Protein AF-A0A2V4A0T1-F1 (afdb_monomer)

Foldseek 3Di:
DDPPPCDPVNVVVVVVVVVVVVVVVVVVVVVVVVVVVVVVVVVVVVVVVVVVCVVPPLVVLVVCCVPCVPSSVVVVVVVDDDDQLPPQAKAKEFEAEPVPRATDAWWKKAWPVDRFIWTQHRRRMTIDTRDDAAWIWIWIDDPFWDIDIDIDGDDRPDHHYDYHYTYGDDDDDDD

Solvent-accessible surface area (backbone atoms only — not comparable to full-atom values): 10047 Å² total; per-residue (Å²): 130,85,80,69,90,73,48,74,65,54,55,52,54,51,49,52,52,48,53,57,48,51,52,54,50,50,51,52,51,51,53,52,52,49,53,53,48,53,51,50,54,50,52,52,50,52,53,53,48,53,50,51,45,47,72,63,45,46,59,58,47,57,72,37,42,86,83,40,48,67,60,40,51,52,51,60,56,70,67,51,82,77,79,75,66,83,61,66,46,47,40,35,33,41,33,27,30,69,88,75,67,42,59,46,50,62,35,40,40,34,37,75,87,45,100,50,72,39,62,32,34,81,78,8,37,36,64,42,76,65,52,77,67,46,78,46,40,39,37,38,42,38,94,66,31,48,73,46,77,45,82,46,76,42,60,72,86,60,78,50,76,43,83,42,72,39,51,73,49,83,79,81,76,84,129

Organism: NCBI:txid2184082

Secondary structure (DSSP, 8-state):
----S--HHHHHHHHHHHHHHHHHHHHHHHHHHHHHHHHHHHHHHHHHHHHHHIIIIIHHHHHTTTT-HHHHHHHHHHHS--------PPEEEEEEETTT-PBPPS-EEEESSS--EEEPPTTSEEEESSPPSEEEEEEEEETTEEEEEEEEEE-TT---EEEEEEPBPPPPPP-

Sequence (175 aa):
MANYSITAEFITAYKKRIDDIEDKNADKIRIKEQNKLNKKEFEDLIRTTDIFLKEKLDWSIESYRVSHPDMVNAYFSARKLQKVNTSHIDVRGFIVDKETGSAISYGEVSVVENDMQTKITKNGYFSFKNFPDGEFTLKVENINYETTMITIRRYSNQYLNIKVEMQPQPLPHPA

Radius of gyration: 28.42 Å; Cα contacts (8 Å, |Δi|>4): 204; chains: 1; bounding box: 85×22×81 Å

Mean predicted aligned error: 14.55 Å

pLDDT: mean 81.41, std 11.28, range [45.09, 95.0]

InterPro domains:
  IPR008969 Carboxypeptidase-like, regulatory domain superfamily [SSF49464] (90-167)

Nearest PDB structures (foldseek):
  5aq0-assembly1_A  TM=9.067E-01  e=4.102E-06  Homo sapiens
  8fia-assembly1_A-2  TM=7.175E-01  e=1.623E-05  Drosophila melanogaster
  8r50-assembly1_A  TM=7.233E-01  e=1.240E-04  Mus musculus
  8r51-assembly1_A  TM=6.955E-01  e=7.021E-04  Mus musculus
  4iyk-assembly1_A  TM=6.103E-01  e=6.230E-04  Bacteroides uniformis ATCC 8492

Structure (mmCIF, N/CA/C/O backbone):
data_AF-A0A2V4A0T1-F1
#
_entry.id   AF-A0A2V4A0T1-F1
#
loop_
_atom_site.group_PDB
_atom_site.id
_atom_site.type_symbol
_atom_site.label_atom_id
_atom_site.label_alt_id
_atom_site.label_comp_id
_atom_site.label_asym_id
_atom_site.label_entity_id
_atom_site.label_seq_id
_atom_site.pdbx_PDB_ins_code
_atom_site.Cartn_x
_atom_site.Cartn_y
_atom_site.Cartn_z
_atom_site.occupancy
_atom_site.B_iso_or_equiv
_atom_site.auth_seq_id
_atom_site.auth_comp_id
_atom_site.auth_asym_id
_atom_site.auth_atom_id
_atom_site.pdbx_PDB_model_num
ATOM 1 N N . MET A 1 1 ? -29.299 7.759 54.122 1.00 45.09 1 MET A N 1
ATOM 2 C CA . MET A 1 1 ? -27.908 7.928 53.653 1.00 45.09 1 MET A CA 1
ATOM 3 C C . MET A 1 1 ? -27.797 7.192 52.334 1.00 45.09 1 MET A C 1
ATOM 5 O O . MET A 1 1 ? -28.167 6.028 52.297 1.00 45.09 1 MET A O 1
ATOM 9 N N . ALA A 1 2 ? -27.456 7.89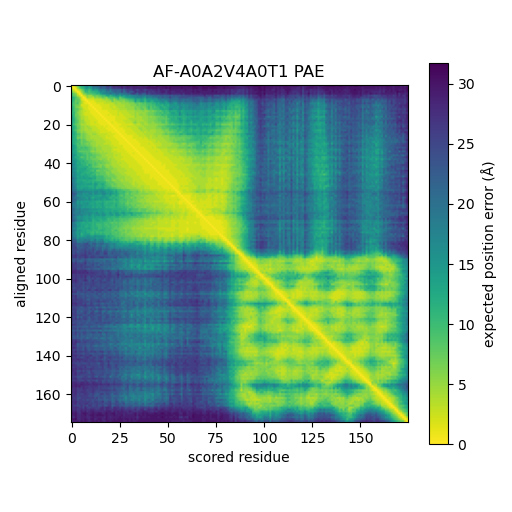1 51.251 1.00 48.22 2 ALA A N 1
ATOM 10 C CA . ALA A 1 2 ? -27.456 7.321 49.909 1.00 48.22 2 ALA A CA 1
ATOM 11 C C . ALA A 1 2 ? -26.500 6.119 49.852 1.00 48.22 2 ALA A C 1
ATOM 13 O O . ALA A 1 2 ? -25.296 6.277 50.040 1.00 48.22 2 ALA A O 1
ATOM 14 N N . ASN A 1 3 ? -27.051 4.925 49.625 1.00 54.22 3 ASN A N 1
ATOM 15 C CA . ASN A 1 3 ? -26.281 3.758 49.214 1.00 54.22 3 ASN A CA 1
ATOM 16 C C . ASN A 1 3 ? -25.751 4.073 47.814 1.00 54.22 3 ASN A C 1
ATOM 18 O O . ASN A 1 3 ? -26.447 3.872 46.822 1.00 54.22 3 ASN A O 1
ATOM 22 N N . TYR A 1 4 ? -24.561 4.663 47.732 1.00 57.78 4 TYR A N 1
ATOM 23 C CA . TYR A 1 4 ? -23.880 4.833 46.459 1.00 57.78 4 TYR A CA 1
ATOM 24 C C . TYR A 1 4 ? -23.671 3.434 45.872 1.00 57.78 4 TYR A C 1
ATOM 26 O O . TYR A 1 4 ? -23.019 2.600 46.495 1.00 57.78 4 TYR A O 1
ATOM 34 N N . SER A 1 5 ? -24.250 3.167 44.700 1.00 61.69 5 SER A N 1
ATOM 35 C CA . SER A 1 5 ? -24.260 1.874 43.994 1.00 61.69 5 SER A CA 1
ATOM 36 C C . SER A 1 5 ? -22.880 1.384 43.514 1.00 61.69 5 SER A C 1
ATOM 38 O O . SER A 1 5 ? -22.782 0.653 42.532 1.00 61.69 5 SER A O 1
ATOM 40 N N . ILE A 1 6 ? -21.799 1.802 44.170 1.00 65.88 6 ILE A N 1
ATOM 41 C CA . ILE A 1 6 ? -20.423 1.413 43.878 1.00 65.88 6 ILE A CA 1
ATOM 42 C C . ILE A 1 6 ? -20.067 0.284 44.844 1.00 65.88 6 ILE A C 1
ATOM 44 O O . ILE A 1 6 ? -19.653 0.514 45.979 1.00 65.88 6 ILE A O 1
ATOM 48 N N . THR A 1 7 ? -20.277 -0.952 44.402 1.00 81.88 7 THR A N 1
ATOM 49 C CA . THR A 1 7 ? -19.889 -2.144 45.164 1.00 81.88 7 THR A CA 1
ATOM 50 C C . THR A 1 7 ? -18.383 -2.401 45.029 1.00 81.88 7 THR A C 1
ATOM 52 O O . THR A 1 7 ? -17.740 -1.974 44.065 1.00 81.88 7 THR A O 1
ATOM 55 N N . ALA A 1 8 ? -17.797 -3.132 45.981 1.00 79.50 8 ALA A N 1
ATOM 56 C CA . ALA A 1 8 ? -16.392 -3.553 45.909 1.00 79.50 8 ALA A CA 1
ATOM 57 C C . ALA A 1 8 ? -16.088 -4.393 44.648 1.00 79.50 8 ALA A C 1
ATOM 59 O O . ALA A 1 8 ? -14.971 -4.365 44.123 1.00 79.50 8 ALA A O 1
ATOM 60 N N . GLU A 1 9 ? -17.100 -5.087 44.124 1.00 81.94 9 GLU A N 1
ATOM 61 C CA . GLU A 1 9 ? -17.030 -5.844 42.873 1.00 81.94 9 GLU A CA 1
ATOM 62 C C . GLU A 1 9 ? -16.865 -4.919 41.664 1.00 81.94 9 GLU A C 1
ATOM 64 O O . GLU A 1 9 ? -15.994 -5.167 40.831 1.00 81.94 9 GLU A O 1
ATOM 69 N N . PHE A 1 10 ? -17.614 -3.808 41.598 1.00 83.56 10 PHE A N 1
ATOM 70 C CA . PHE A 1 10 ? -17.433 -2.805 40.544 1.00 83.56 10 PHE A CA 1
ATOM 71 C C . PHE A 1 10 ? -16.018 -2.227 40.568 1.00 83.56 10 PHE A C 1
ATOM 73 O O . PHE A 1 10 ? -15.370 -2.168 39.526 1.00 83.56 10 PHE A O 1
ATOM 80 N N . ILE A 1 11 ? -15.493 -1.862 41.741 1.00 83.62 11 ILE A N 1
ATOM 81 C CA . ILE A 1 11 ? -14.129 -1.317 41.865 1.00 83.62 11 ILE A CA 1
ATOM 82 C C . ILE A 1 11 ? -13.087 -2.333 41.374 1.00 83.62 11 ILE A C 1
ATOM 84 O O . ILE A 1 11 ? -12.170 -1.969 40.641 1.00 83.62 11 ILE A O 1
ATOM 88 N N . THR A 1 12 ? -13.240 -3.607 41.739 1.00 86.44 12 THR A N 1
ATOM 89 C CA . THR A 1 12 ? -12.335 -4.684 41.304 1.00 86.44 12 THR A CA 1
ATOM 90 C C . THR A 1 12 ? -12.413 -4.916 39.794 1.00 86.44 12 THR A C 1
ATOM 92 O O . THR A 1 12 ? -11.380 -5.028 39.136 1.00 86.44 12 THR A O 1
ATOM 95 N N . ALA A 1 13 ? -13.619 -4.914 39.219 1.00 87.19 13 ALA A N 1
ATOM 96 C CA . ALA A 1 13 ? -13.820 -5.044 37.778 1.00 87.19 13 ALA A CA 1
ATOM 97 C C . ALA A 1 13 ? -13.223 -3.859 36.997 1.00 87.19 13 ALA A C 1
ATOM 99 O O . ALA A 1 13 ? -12.601 -4.057 35.953 1.00 87.19 13 ALA A O 1
ATOM 100 N N . TYR A 1 14 ? -13.366 -2.634 37.515 1.00 87.88 14 TYR A N 1
ATOM 101 C CA . TYR A 1 14 ? -12.754 -1.443 36.925 1.00 87.88 14 TYR A CA 1
ATOM 102 C C . TYR A 1 14 ? -11.225 -1.485 36.993 1.00 87.88 14 TYR A C 1
ATOM 104 O O . TYR A 1 14 ? -10.588 -1.170 35.993 1.00 87.88 14 TYR A O 1
ATOM 112 N N . LYS A 1 15 ? -10.638 -1.920 38.116 1.00 90.25 15 LYS A N 1
ATOM 113 C CA . LYS A 1 15 ? -9.181 -2.107 38.239 1.00 90.25 15 LYS A CA 1
ATOM 114 C C . LYS A 1 15 ? -8.651 -3.127 37.235 1.00 90.25 15 LYS A C 1
ATOM 116 O O . LYS A 1 15 ? -7.766 -2.792 36.464 1.00 90.25 15 LYS A O 1
ATOM 121 N N . LYS A 1 16 ? -9.288 -4.299 37.142 1.00 93.19 16 LYS A N 1
ATOM 122 C CA . LYS A 1 16 ? -8.925 -5.321 36.149 1.00 93.19 16 LYS A CA 1
ATOM 123 C C . LYS A 1 16 ? -8.939 -4.768 34.719 1.00 93.19 16 LYS A C 1
ATOM 125 O O . LYS A 1 16 ? -8.045 -5.043 33.934 1.00 93.19 16 LYS A O 1
ATOM 130 N N . ARG A 1 17 ? -9.944 -3.952 34.383 1.00 92.25 17 ARG A N 1
ATOM 131 C CA . ARG A 1 17 ? -10.036 -3.320 33.061 1.00 92.25 17 ARG A CA 1
ATOM 132 C C . ARG A 1 17 ? -8.925 -2.294 32.814 1.00 92.25 17 ARG A C 1
ATOM 134 O O . ARG A 1 17 ? -8.550 -2.114 31.660 1.00 92.25 17 ARG A O 1
ATOM 141 N N . ILE A 1 18 ? -8.452 -1.600 33.848 1.00 91.69 18 ILE A N 1
ATOM 142 C CA . ILE A 1 18 ? -7.311 -0.680 33.745 1.00 91.69 18 ILE A CA 1
ATOM 143 C C . ILE A 1 18 ? -6.042 -1.482 33.457 1.00 91.69 18 ILE A C 1
ATOM 145 O O . ILE A 1 18 ? -5.380 -1.182 32.468 1.00 91.69 18 ILE A O 1
ATOM 149 N N . ASP A 1 19 ? -5.789 -2.544 34.222 1.00 92.81 19 ASP A N 1
ATOM 150 C CA . ASP A 1 19 ? -4.629 -3.423 34.027 1.00 92.81 19 ASP A CA 1
ATOM 151 C C . ASP A 1 19 ? -4.623 -4.021 32.603 1.00 92.81 19 ASP A C 1
ATOM 153 O O . ASP A 1 19 ? -3.648 -3.884 31.866 1.00 92.81 19 ASP A O 1
ATOM 157 N N . ASP A 1 20 ? -5.769 -4.542 32.137 1.00 92.50 20 ASP A N 1
ATOM 158 C CA . ASP A 1 20 ? -5.930 -5.065 30.769 1.00 92.50 20 ASP A CA 1
ATOM 159 C C . ASP A 1 20 ? -5.629 -4.005 29.680 1.00 92.50 20 ASP A C 1
ATOM 161 O O . ASP A 1 20 ? -5.219 -4.337 28.562 1.00 92.50 20 ASP A O 1
ATOM 165 N N . ILE A 1 21 ? -5.909 -2.723 29.947 1.00 90.81 21 ILE A N 1
ATOM 166 C CA . ILE A 1 21 ? -5.629 -1.616 29.019 1.00 90.81 21 ILE A CA 1
ATOM 167 C C . ILE A 1 21 ? -4.141 -1.258 29.043 1.00 90.81 21 ILE A C 1
ATOM 169 O O . ILE A 1 21 ? -3.574 -0.969 27.984 1.00 90.81 21 ILE A O 1
ATOM 173 N N . GLU A 1 22 ? -3.514 -1.262 30.216 1.00 92.25 22 GLU A N 1
ATOM 174 C CA . GLU A 1 22 ? -2.082 -1.008 30.375 1.00 92.25 22 GLU A CA 1
ATOM 175 C C . GLU A 1 22 ? -1.250 -2.076 29.657 1.00 92.25 22 GLU A C 1
ATOM 177 O O . GLU A 1 22 ? -0.382 -1.719 28.853 1.00 92.25 22 GLU A O 1
ATOM 182 N N . ASP A 1 23 ? -1.601 -3.353 29.816 1.00 92.50 23 ASP A N 1
ATOM 183 C CA . ASP A 1 23 ? -0.953 -4.471 29.122 1.00 92.50 23 ASP A CA 1
ATOM 184 C C . ASP A 1 23 ? -1.065 -4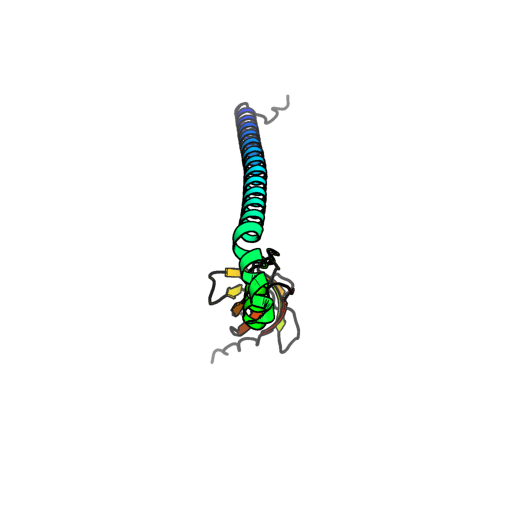.334 27.595 1.00 92.50 23 ASP A C 1
ATOM 186 O O . ASP A 1 23 ? -0.065 -4.373 26.871 1.00 92.50 23 ASP A O 1
ATOM 190 N N . LYS A 1 24 ? -2.271 -4.052 27.080 1.00 93.19 24 LYS A N 1
ATOM 191 C CA . LYS A 1 24 ? -2.487 -3.825 25.636 1.00 93.19 24 LYS A CA 1
ATOM 192 C C . LYS A 1 24 ? -1.693 -2.636 25.099 1.00 93.19 24 LYS A C 1
ATOM 194 O O . LYS A 1 24 ? -1.244 -2.654 23.948 1.00 93.19 24 LYS A O 1
ATOM 199 N N . ASN A 1 25 ? -1.537 -1.580 25.895 1.00 90.75 25 ASN A N 1
ATOM 200 C CA . ASN A 1 25 ? -0.731 -0.427 25.510 1.00 90.75 25 ASN A CA 1
ATOM 201 C C . ASN A 1 25 ? 0.762 -0.767 25.491 1.00 90.75 25 ASN A C 1
ATOM 203 O O . ASN A 1 25 ? 1.454 -0.348 24.559 1.00 90.75 25 ASN A O 1
ATOM 207 N N . ALA A 1 26 ? 1.247 -1.548 26.456 1.00 90.56 26 ALA A N 1
ATOM 208 C CA . ALA A 1 26 ? 2.625 -2.024 26.481 1.00 90.56 26 ALA A CA 1
ATOM 209 C C . ALA A 1 26 ? 2.943 -2.882 25.244 1.00 90.56 26 ALA A C 1
ATOM 211 O O . ALA A 1 26 ? 3.938 -2.628 24.559 1.00 90.56 26 ALA A O 1
ATOM 212 N N . ASP A 1 27 ? 2.061 -3.815 24.884 1.00 90.75 27 ASP A N 1
ATOM 213 C CA . ASP A 1 27 ? 2.212 -4.641 23.680 1.00 90.75 27 ASP A CA 1
ATOM 214 C C . ASP A 1 27 ? 2.229 -3.801 22.404 1.00 90.75 27 ASP A C 1
ATOM 216 O O . ASP A 1 27 ? 3.086 -3.979 21.534 1.00 90.75 27 ASP A O 1
ATOM 220 N N . LYS A 1 28 ? 1.332 -2.815 22.301 1.00 91.44 28 LYS A N 1
ATOM 221 C CA . LYS A 1 28 ? 1.312 -1.881 21.170 1.00 91.44 28 LYS A CA 1
ATOM 222 C C . LYS A 1 28 ? 2.631 -1.117 21.034 1.00 91.44 28 LYS A C 1
ATOM 224 O O . LYS A 1 28 ? 3.102 -0.922 19.911 1.00 91.44 28 LYS A O 1
ATOM 229 N N . ILE A 1 29 ? 3.209 -0.655 22.144 1.00 91.12 29 ILE A N 1
ATOM 230 C CA . ILE A 1 29 ? 4.497 0.051 22.144 1.00 91.12 29 ILE A CA 1
ATOM 231 C C . ILE A 1 29 ? 5.604 -0.888 21.659 1.00 91.12 29 ILE A C 1
ATOM 233 O O . ILE A 1 29 ? 6.313 -0.530 20.719 1.00 91.12 29 ILE A O 1
ATOM 237 N N . ARG A 1 30 ? 5.676 -2.112 22.197 1.00 92.06 30 ARG A N 1
ATOM 238 C CA . ARG A 1 30 ? 6.653 -3.134 21.783 1.00 92.06 30 ARG A CA 1
ATOM 239 C C . ARG A 1 30 ? 6.563 -3.453 20.292 1.00 92.06 30 ARG A C 1
ATOM 241 O O . ARG A 1 30 ? 7.571 -3.421 19.595 1.00 92.06 30 ARG A O 1
ATOM 248 N N . ILE A 1 31 ? 5.356 -3.686 19.771 1.00 91.31 31 ILE A N 1
ATOM 249 C CA . ILE A 1 31 ? 5.131 -3.955 18.341 1.00 91.31 31 ILE A CA 1
ATOM 250 C C . ILE A 1 31 ? 5.578 -2.762 17.491 1.00 91.31 31 ILE A C 1
ATOM 252 O O . ILE A 1 31 ? 6.213 -2.932 16.451 1.00 91.31 31 ILE A O 1
ATOM 256 N N . LYS A 1 32 ? 5.266 -1.534 17.919 1.00 92.62 32 LYS A N 1
ATOM 257 C CA . LYS A 1 32 ? 5.673 -0.321 17.202 1.00 92.62 32 LYS A CA 1
ATOM 258 C C . LYS A 1 32 ? 7.195 -0.172 17.162 1.00 92.62 32 LYS A C 1
ATOM 260 O O . LYS A 1 32 ? 7.736 0.197 16.119 1.00 92.62 32 LYS A O 1
ATOM 265 N N . GLU A 1 33 ? 7.870 -0.439 18.273 1.00 92.62 33 GLU A N 1
ATOM 266 C CA . GLU A 1 33 ? 9.330 -0.407 18.364 1.00 92.62 33 GLU A CA 1
ATOM 267 C C . GLU A 1 33 ? 9.968 -1.490 17.494 1.00 92.62 33 GLU A C 1
ATOM 269 O O . GLU A 1 33 ? 10.847 -1.171 16.692 1.00 92.62 33 GLU A O 1
ATOM 274 N N . GLN A 1 34 ? 9.458 -2.723 17.549 1.00 93.25 34 GLN A N 1
ATOM 275 C CA . GLN A 1 34 ? 9.926 -3.818 16.701 1.00 93.25 34 GLN A CA 1
ATOM 276 C C . GLN A 1 34 ? 9.735 -3.502 15.216 1.00 93.25 34 GLN A C 1
ATOM 278 O O . GLN A 1 34 ? 10.655 -3.667 14.425 1.00 93.25 34 GLN A O 1
ATOM 283 N N . ASN A 1 35 ? 8.577 -2.971 14.821 1.00 91.12 35 ASN A N 1
ATOM 284 C CA . ASN A 1 35 ? 8.324 -2.584 13.432 1.00 91.12 35 ASN A CA 1
ATOM 285 C C . ASN A 1 35 ? 9.266 -1.469 12.962 1.00 91.12 35 ASN A C 1
ATOM 287 O O . ASN A 1 35 ? 9.700 -1.469 11.810 1.00 91.12 35 ASN A O 1
ATOM 291 N N . LYS A 1 36 ? 9.603 -0.521 13.845 1.00 92.56 36 LYS A N 1
ATOM 292 C CA . LYS A 1 36 ? 10.592 0.523 13.553 1.00 92.56 36 LYS A CA 1
ATOM 293 C C . LYS A 1 36 ? 11.986 -0.078 13.358 1.00 92.56 36 LYS A C 1
ATOM 295 O O . LYS A 1 36 ? 12.685 0.341 12.438 1.00 92.56 36 LYS A O 1
ATOM 300 N N . LEU A 1 37 ? 12.373 -1.035 14.201 1.00 94.25 37 LEU A N 1
ATOM 301 C CA . LEU A 1 37 ? 13.652 -1.733 14.096 1.00 94.25 37 LEU A CA 1
ATOM 302 C C . LEU A 1 37 ? 13.727 -2.558 12.807 1.00 94.25 37 LEU A C 1
ATOM 304 O O . LEU A 1 37 ? 14.619 -2.321 12.001 1.00 94.25 37 LEU A O 1
ATOM 308 N N . ASN A 1 38 ? 12.731 -3.410 12.556 1.00 92.81 38 ASN A N 1
ATOM 309 C CA . ASN A 1 38 ? 12.628 -4.229 11.346 1.00 92.81 38 ASN A CA 1
ATOM 310 C C . ASN A 1 38 ? 12.703 -3.375 10.076 1.00 92.81 38 ASN A C 1
ATOM 312 O O . ASN A 1 38 ? 13.372 -3.736 9.112 1.00 92.81 38 ASN A O 1
ATOM 316 N N . LYS A 1 39 ? 12.033 -2.213 10.070 1.00 90.44 39 LYS A N 1
ATOM 317 C CA . LYS A 1 39 ? 12.101 -1.274 8.947 1.00 90.44 39 LYS A CA 1
ATOM 318 C C . LYS A 1 39 ? 13.530 -0.780 8.714 1.00 90.44 39 LYS A C 1
ATOM 320 O O . LYS A 1 39 ? 13.973 -0.747 7.572 1.00 90.44 39 LYS A O 1
ATOM 325 N N . LYS A 1 40 ? 14.240 -0.406 9.780 1.00 93.81 40 LYS A N 1
ATOM 326 C CA . LYS A 1 40 ? 15.627 0.058 9.688 1.00 93.81 40 LYS A CA 1
ATOM 327 C C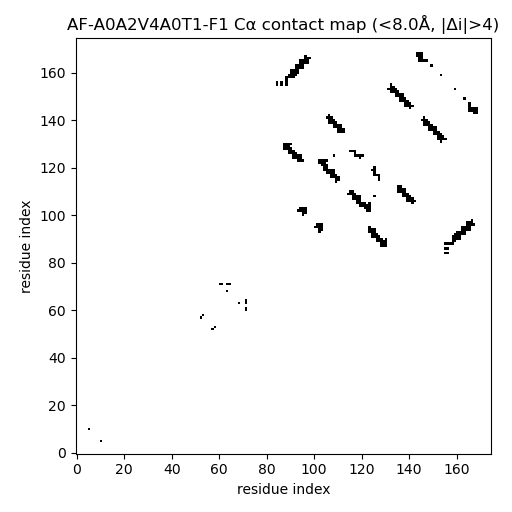 . LYS A 1 40 ? 16.554 -1.051 9.186 1.00 93.81 40 LYS A C 1
ATOM 329 O O . LYS A 1 40 ? 17.331 -0.812 8.272 1.00 93.81 40 LYS A O 1
ATOM 334 N N . GLU A 1 41 ? 16.442 -2.254 9.742 1.00 93.94 41 GLU A N 1
ATOM 335 C CA . GLU A 1 41 ? 17.238 -3.414 9.318 1.00 93.94 41 GLU A CA 1
ATOM 336 C C . GLU A 1 41 ? 17.018 -3.739 7.836 1.00 93.94 41 GLU A C 1
ATOM 338 O O . GLU A 1 41 ? 17.971 -3.981 7.097 1.00 93.94 41 GLU A O 1
ATOM 343 N N . PHE A 1 42 ? 15.768 -3.671 7.377 1.00 91.81 42 PHE A N 1
ATOM 344 C CA . PHE A 1 42 ? 15.432 -3.845 5.969 1.00 91.81 42 PHE A CA 1
ATOM 345 C C . PHE A 1 42 ? 16.045 -2.752 5.079 1.00 91.81 42 PHE A C 1
ATOM 347 O O . PHE A 1 42 ? 16.622 -3.059 4.037 1.00 91.81 42 PHE A O 1
ATOM 354 N N . GLU A 1 43 ? 15.960 -1.481 5.483 1.00 90.56 43 GLU A N 1
ATOM 355 C CA . GLU A 1 43 ? 16.575 -0.359 4.756 1.00 90.56 43 GLU A CA 1
ATOM 356 C C . GLU A 1 43 ? 18.107 -0.501 4.674 1.00 90.56 43 GLU A C 1
ATOM 358 O O . GLU A 1 43 ? 18.695 -0.292 3.607 1.00 90.56 43 GLU A O 1
ATOM 363 N N . ASP A 1 44 ? 18.752 -0.922 5.763 1.00 94.62 44 ASP A N 1
ATOM 364 C CA . ASP A 1 44 ? 20.193 -1.177 5.808 1.00 94.62 44 ASP A CA 1
ATOM 365 C C . ASP A 1 44 ? 20.592 -2.353 4.898 1.00 94.62 44 ASP A C 1
ATOM 367 O O . ASP A 1 44 ? 21.600 -2.272 4.184 1.00 94.62 44 ASP A O 1
ATOM 371 N N . LEU A 1 45 ? 19.787 -3.420 4.852 1.00 92.81 45 LEU A N 1
ATOM 372 C CA . LEU A 1 45 ? 19.998 -4.560 3.956 1.00 92.81 45 LEU A CA 1
ATOM 373 C C . LEU A 1 45 ? 19.864 -4.162 2.479 1.00 92.81 45 LEU A C 1
ATOM 375 O O . LEU A 1 45 ? 20.712 -4.534 1.663 1.00 92.81 45 LEU A O 1
ATOM 379 N N . ILE A 1 46 ? 18.844 -3.368 2.136 1.00 90.44 46 ILE A N 1
ATOM 380 C CA . ILE A 1 46 ? 18.651 -2.814 0.785 1.00 90.44 46 ILE A CA 1
ATOM 381 C C . ILE A 1 46 ? 19.879 -1.994 0.380 1.00 90.44 46 ILE A C 1
ATOM 383 O O . ILE A 1 46 ? 20.425 -2.195 -0.705 1.00 90.44 46 ILE A O 1
ATOM 387 N N . ARG A 1 47 ? 20.351 -1.101 1.259 1.00 91.88 47 ARG A N 1
ATOM 388 C CA . ARG A 1 47 ? 21.528 -0.260 0.997 1.00 91.88 47 ARG A CA 1
ATOM 389 C C . ARG A 1 47 ? 22.783 -1.098 0.775 1.00 91.88 47 ARG A C 1
ATOM 391 O O . ARG A 1 47 ? 23.533 -0.846 -0.163 1.00 91.88 47 ARG A O 1
ATOM 398 N N . THR A 1 48 ? 23.002 -2.090 1.631 1.00 93.88 48 THR A N 1
ATOM 399 C CA . THR A 1 48 ? 24.158 -2.991 1.541 1.00 93.88 48 THR A CA 1
ATOM 400 C C . THR A 1 48 ? 24.132 -3.780 0.233 1.00 93.88 48 THR A C 1
ATOM 402 O O . THR A 1 48 ? 25.144 -3.872 -0.460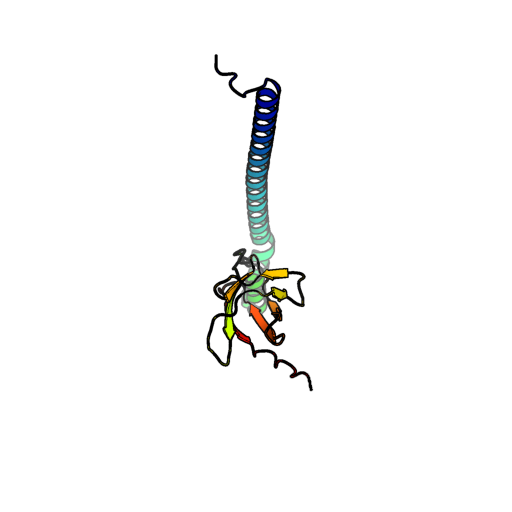 1.00 93.88 48 THR A O 1
ATOM 405 N N . THR A 1 49 ? 22.956 -4.277 -0.150 1.00 91.12 49 THR A N 1
ATOM 406 C CA . THR A 1 49 ? 22.750 -4.987 -1.417 1.00 91.12 49 THR A CA 1
ATOM 407 C C . THR A 1 49 ? 23.003 -4.074 -2.617 1.00 91.12 49 THR A C 1
ATOM 409 O O . THR A 1 49 ? 23.691 -4.476 -3.550 1.00 91.12 49 THR A O 1
ATOM 412 N N . ASP A 1 50 ? 22.516 -2.830 -2.596 1.00 91.56 50 ASP A N 1
ATOM 413 C CA . ASP A 1 50 ? 22.746 -1.873 -3.684 1.00 91.56 50 ASP A CA 1
ATOM 414 C C . ASP A 1 50 ? 24.239 -1.561 -3.878 1.00 91.56 50 ASP A C 1
ATOM 416 O O . ASP A 1 50 ? 24.723 -1.552 -5.013 1.00 91.56 50 ASP A O 1
ATOM 420 N N . ILE A 1 51 ? 24.983 -1.377 -2.782 1.00 92.31 51 ILE A N 1
ATOM 421 C CA . ILE A 1 51 ? 26.441 -1.187 -2.818 1.00 92.31 51 ILE A CA 1
ATOM 422 C C . ILE A 1 51 ? 27.121 -2.415 -3.433 1.00 92.31 51 ILE A C 1
ATOM 424 O O . ILE A 1 51 ? 27.880 -2.276 -4.390 1.00 92.31 51 ILE A O 1
ATOM 428 N N . PHE A 1 52 ? 26.803 -3.619 -2.954 1.00 92.62 52 PHE A N 1
ATOM 429 C CA . PHE A 1 52 ? 27.384 -4.854 -3.484 1.00 92.62 52 PHE A CA 1
ATOM 430 C C . PHE A 1 52 ? 27.123 -5.020 -4.987 1.00 92.62 52 PHE A C 1
ATOM 432 O O . PHE A 1 52 ? 28.032 -5.317 -5.765 1.00 92.62 52 PHE A O 1
ATOM 439 N N . LEU A 1 53 ? 25.882 -4.785 -5.416 1.00 90.75 53 LEU A N 1
ATOM 440 C CA . LEU A 1 53 ? 25.508 -4.881 -6.820 1.00 90.75 53 LEU A CA 1
ATOM 441 C C . LEU A 1 53 ? 26.202 -3.800 -7.669 1.00 90.75 53 LEU A C 1
ATOM 443 O O . LEU A 1 53 ? 26.484 -4.055 -8.839 1.00 90.75 53 LEU A O 1
ATOM 447 N N . LYS A 1 54 ? 26.477 -2.606 -7.121 1.00 90.19 54 LYS A N 1
ATOM 448 C CA . LYS A 1 54 ? 27.262 -1.559 -7.807 1.00 90.19 54 LYS A CA 1
ATOM 449 C C . LYS A 1 54 ? 28.706 -1.996 -8.029 1.00 90.19 54 LYS A C 1
ATOM 451 O O . LYS A 1 54 ? 29.234 -1.865 -9.129 1.00 90.19 54 LYS A O 1
ATOM 456 N N . GLU A 1 55 ? 29.330 -2.540 -6.990 1.00 90.94 55 GLU A N 1
ATOM 457 C CA . GLU A 1 55 ? 30.738 -2.940 -7.029 1.00 90.94 55 GLU A CA 1
ATOM 458 C C . GLU A 1 55 ? 30.990 -4.159 -7.917 1.00 90.94 55 GLU A C 1
ATOM 460 O O . GLU A 1 55 ? 32.042 -4.253 -8.547 1.00 90.94 55 GLU A O 1
ATOM 465 N N . LYS A 1 56 ? 30.056 -5.116 -7.954 1.00 87.88 56 LYS A N 1
ATOM 466 C CA . LYS A 1 56 ? 30.265 -6.393 -8.651 1.00 87.88 56 LYS A CA 1
ATOM 467 C C . LYS A 1 56 ? 29.667 -6.441 -10.048 1.00 87.88 56 LYS A C 1
ATOM 469 O O . LYS A 1 56 ? 30.331 -6.915 -10.965 1.00 87.88 56 LYS A O 1
ATOM 474 N N . LEU A 1 57 ? 28.418 -6.006 -10.205 1.00 88.50 57 LEU A N 1
ATOM 475 C CA . LEU A 1 57 ? 27.658 -6.238 -11.433 1.00 88.50 57 LEU A CA 1
ATOM 476 C C . LEU A 1 57 ? 27.550 -4.987 -12.295 1.00 88.50 57 LEU A C 1
ATOM 478 O O . LEU A 1 57 ? 27.850 -5.085 -13.480 1.00 88.50 57 LEU A O 1
ATOM 482 N N . ASP A 1 58 ? 27.211 -3.823 -11.730 1.00 91.38 58 ASP A N 1
ATOM 483 C CA . ASP A 1 58 ? 27.048 -2.601 -12.539 1.00 91.38 58 ASP A CA 1
ATOM 484 C C . ASP A 1 58 ? 28.303 -2.279 -13.326 1.00 91.38 58 ASP A C 1
ATOM 486 O O . ASP A 1 58 ? 28.224 -2.049 -14.525 1.00 91.38 58 ASP A O 1
ATOM 490 N N . TRP A 1 59 ? 29.465 -2.316 -12.673 1.00 88.56 59 TRP A N 1
ATOM 491 C CA . TRP A 1 59 ? 30.724 -2.004 -13.340 1.00 88.56 59 TRP A CA 1
ATOM 492 C C . TRP A 1 59 ? 31.027 -2.963 -14.502 1.00 88.56 59 TRP A C 1
ATOM 494 O O . TRP A 1 59 ? 31.486 -2.537 -15.562 1.00 88.56 59 TRP A O 1
ATOM 504 N N . SER A 1 60 ? 30.715 -4.254 -14.337 1.00 90.38 60 SER A N 1
ATOM 505 C CA . SER A 1 60 ? 30.892 -5.243 -15.402 1.00 90.38 60 SER A CA 1
ATOM 506 C C . SER A 1 60 ? 29.901 -5.018 -16.542 1.00 90.38 60 SER A C 1
ATOM 508 O O . SER A 1 60 ? 30.311 -4.987 -17.699 1.00 90.38 60 SER A O 1
ATOM 510 N N . ILE A 1 61 ? 28.621 -4.800 -16.233 1.00 91.88 61 ILE A N 1
ATOM 511 C CA . ILE A 1 61 ? 27.579 -4.556 -17.236 1.00 91.88 61 ILE A CA 1
ATOM 512 C C . ILE A 1 61 ? 27.850 -3.259 -18.008 1.00 91.88 61 ILE A C 1
ATOM 514 O O . ILE A 1 61 ? 27.708 -3.230 -19.229 1.00 91.88 61 ILE A O 1
ATOM 518 N N . GLU A 1 62 ? 28.328 -2.218 -17.328 1.00 90.69 62 GLU A N 1
ATOM 519 C CA . GLU A 1 62 ? 28.678 -0.926 -17.919 1.00 90.69 62 GLU A CA 1
ATOM 520 C C . GLU A 1 62 ? 29.739 -1.054 -19.015 1.00 90.69 62 GLU A C 1
ATOM 522 O O . GLU A 1 62 ? 29.658 -0.382 -20.045 1.00 90.69 62 GLU A O 1
ATOM 527 N N . SER A 1 63 ? 30.700 -1.966 -18.838 1.00 90.56 63 SER A N 1
ATOM 528 C CA . SER A 1 63 ? 31.752 -2.209 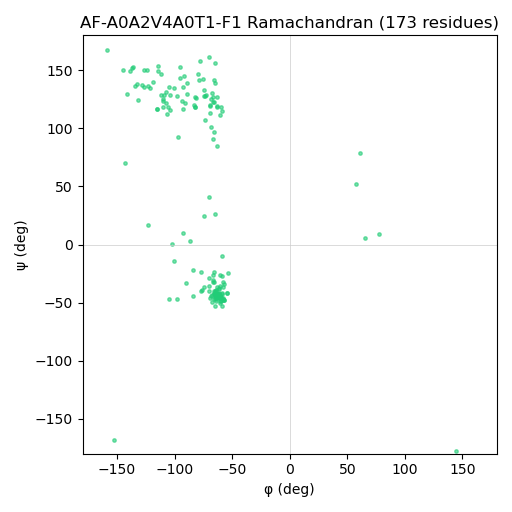-19.829 1.00 90.56 63 SER A CA 1
ATOM 529 C C . SER A 1 63 ? 31.205 -2.667 -21.190 1.00 90.56 63 SER A C 1
ATOM 531 O O . SER A 1 63 ? 31.808 -2.385 -22.226 1.00 90.56 63 SER A O 1
ATOM 533 N N . TYR A 1 64 ? 30.024 -3.295 -21.215 1.00 93.06 64 TYR A N 1
ATOM 534 C CA . TYR A 1 64 ? 29.372 -3.767 -22.437 1.00 93.06 64 TYR A CA 1
ATOM 535 C C . TYR A 1 64 ? 28.505 -2.705 -23.118 1.00 93.06 64 TYR A C 1
ATOM 537 O O . TYR A 1 64 ? 27.903 -2.995 -24.147 1.00 93.06 64 TYR A O 1
ATOM 545 N N . ARG A 1 65 ? 28.444 -1.464 -22.617 1.00 93.06 65 ARG A N 1
ATOM 546 C CA . ARG A 1 65 ? 27.570 -0.418 -23.184 1.00 93.06 65 ARG A CA 1
ATOM 547 C C . ARG A 1 65 ? 27.836 -0.137 -24.663 1.00 93.06 65 ARG A C 1
ATOM 549 O O . ARG A 1 65 ? 26.901 0.154 -25.402 1.00 93.06 65 ARG A O 1
ATOM 556 N N . VAL A 1 66 ? 29.093 -0.249 -25.091 1.00 91.81 66 VAL A N 1
ATOM 557 C CA . VAL A 1 66 ? 29.492 -0.047 -26.493 1.00 91.81 66 VAL A CA 1
ATOM 558 C C . VAL A 1 66 ? 29.078 -1.227 -27.376 1.00 91.81 66 VAL A C 1
ATOM 560 O O . VAL A 1 66 ? 28.703 -1.019 -28.524 1.00 91.81 66 VAL A O 1
ATOM 563 N N . SER A 1 67 ? 29.137 -2.458 -26.859 1.00 95.00 67 SER A N 1
ATOM 564 C CA . SER A 1 67 ? 28.859 -3.667 -27.643 1.00 95.00 67 SER A CA 1
ATOM 565 C C . SER A 1 67 ? 27.386 -4.085 -27.616 1.00 95.00 67 SER A C 1
ATOM 567 O O . SER A 1 67 ? 26.889 -4.595 -28.613 1.00 95.00 67 SER A O 1
ATOM 569 N N . HIS A 1 68 ? 26.682 -3.860 -26.504 1.00 92.81 68 HIS A N 1
ATOM 570 C CA . HIS A 1 68 ? 25.309 -4.317 -26.276 1.00 92.81 68 HIS A CA 1
ATOM 571 C C . HIS A 1 68 ? 24.485 -3.274 -25.493 1.00 92.81 68 HIS A C 1
ATOM 573 O O . HIS A 1 68 ? 24.122 -3.503 -24.334 1.00 92.81 68 HIS A O 1
ATOM 579 N N . PRO A 1 69 ? 24.151 -2.123 -26.104 1.00 93.38 69 PRO A N 1
ATOM 580 C CA . PRO A 1 69 ? 23.442 -1.038 -25.421 1.00 93.38 69 PRO A CA 1
ATOM 581 C C . PRO A 1 69 ? 22.053 -1.449 -24.906 1.00 93.38 69 PRO A C 1
ATOM 583 O O . PRO A 1 69 ? 21.669 -1.064 -23.801 1.00 93.38 69 PRO A O 1
ATOM 586 N N . ASP A 1 70 ? 21.320 -2.272 -25.659 1.00 94.25 70 ASP A N 1
ATOM 587 C CA . ASP A 1 70 ? 19.973 -2.720 -25.280 1.00 94.25 70 ASP A CA 1
ATOM 588 C C . ASP A 1 70 ? 19.991 -3.608 -24.034 1.00 94.25 70 ASP A C 1
ATOM 590 O O . ASP A 1 70 ? 19.158 -3.450 -23.141 1.00 94.25 70 ASP A O 1
ATOM 594 N N . MET A 1 71 ? 20.985 -4.495 -23.932 1.00 93.94 71 MET A N 1
ATOM 595 C CA . MET A 1 71 ? 21.173 -5.371 -22.774 1.00 93.94 71 MET A CA 1
ATOM 596 C C . MET A 1 71 ? 21.482 -4.559 -21.513 1.00 93.94 71 MET A C 1
ATOM 598 O O . MET A 1 71 ? 20.875 -4.787 -20.465 1.00 93.94 71 MET A O 1
ATOM 602 N N . VAL A 1 72 ? 22.366 -3.564 -21.627 1.00 92.75 72 VAL A N 1
ATOM 603 C CA . VAL A 1 72 ? 22.708 -2.659 -20.522 1.00 92.75 72 VAL A CA 1
ATOM 604 C C . VAL A 1 72 ? 21.479 -1.870 -20.060 1.00 92.75 72 VAL A C 1
ATOM 606 O O . VAL A 1 72 ? 21.194 -1.800 -18.863 1.00 92.75 72 VAL A O 1
ATOM 609 N N . ASN A 1 73 ? 20.698 -1.323 -20.992 1.00 92.38 73 ASN A N 1
ATOM 610 C CA . ASN A 1 73 ? 19.477 -0.583 -20.668 1.00 92.38 73 ASN A CA 1
ATOM 611 C C . ASN A 1 73 ? 18.415 -1.475 -20.009 1.00 92.38 73 ASN A C 1
ATOM 613 O O . ASN A 1 73 ? 17.823 -1.076 -19.003 1.00 92.38 73 ASN A O 1
ATOM 617 N N . ALA A 1 74 ? 18.204 -2.689 -20.527 1.00 91.81 74 ALA A N 1
ATOM 618 C CA . ALA A 1 74 ? 17.288 -3.662 -19.943 1.00 91.81 74 ALA A CA 1
ATOM 619 C C . ALA A 1 74 ? 17.704 -4.026 -18.508 1.00 91.81 74 ALA A C 1
ATOM 621 O O . ALA A 1 74 ? 16.873 -3.975 -17.599 1.00 91.81 74 ALA A O 1
ATOM 622 N N . TYR A 1 75 ? 18.993 -4.281 -18.274 1.00 92.31 75 TYR A N 1
ATOM 623 C CA . TYR A 1 75 ? 19.532 -4.553 -16.942 1.00 92.31 75 TYR A CA 1
ATOM 624 C C . TYR A 1 75 ? 19.274 -3.398 -15.961 1.00 92.31 75 TYR A C 1
ATOM 626 O O . TYR A 1 75 ? 18.671 -3.608 -14.908 1.00 92.31 75 TYR A O 1
ATOM 634 N N . PHE A 1 76 ? 19.648 -2.162 -16.312 1.00 90.44 76 PHE A N 1
ATOM 635 C CA . PHE A 1 76 ? 19.429 -1.007 -15.434 1.00 90.44 76 PHE A CA 1
ATOM 636 C C . PHE A 1 76 ? 17.946 -0.676 -15.242 1.00 90.44 76 PHE A C 1
ATOM 638 O O . PHE A 1 76 ? 17.572 -0.115 -14.210 1.00 90.44 76 PHE A O 1
ATOM 645 N N . SER A 1 77 ? 17.088 -1.020 -16.205 1.00 87.19 77 SER A N 1
ATOM 646 C CA . SER A 1 77 ? 15.639 -0.897 -16.042 1.00 87.19 77 SER A CA 1
ATOM 647 C C . SER A 1 77 ? 15.100 -1.893 -15.011 1.00 87.19 77 SER A C 1
ATOM 649 O O . SER A 1 77 ? 14.367 -1.480 -14.115 1.00 87.19 77 SER A O 1
ATOM 651 N N . ALA A 1 78 ? 15.539 -3.155 -15.064 1.00 87.69 78 ALA A N 1
ATOM 652 C CA . ALA A 1 78 ? 15.157 -4.201 -14.116 1.00 87.69 78 ALA A CA 1
ATOM 653 C C . ALA A 1 78 ? 15.766 -3.989 -12.719 1.00 87.69 78 ALA A C 1
ATOM 655 O O . ALA A 1 78 ? 15.165 -4.365 -11.717 1.00 87.69 78 ALA A O 1
ATOM 656 N N . ARG A 1 79 ? 16.939 -3.344 -12.636 1.00 87.06 79 ARG A N 1
ATOM 657 C CA . ARG A 1 79 ? 17.612 -2.998 -11.375 1.00 87.06 79 ARG A CA 1
ATOM 658 C C . ARG A 1 79 ? 16.837 -1.975 -10.533 1.00 87.06 79 ARG A C 1
ATOM 660 O O . ARG A 1 79 ? 17.034 -1.902 -9.320 1.00 87.06 79 ARG A O 1
ATOM 667 N N . LYS A 1 80 ? 15.972 -1.158 -11.140 1.00 83.62 80 LYS A N 1
ATOM 668 C CA . LYS A 1 80 ? 15.182 -0.164 -10.402 1.00 83.62 80 LYS A CA 1
ATOM 669 C C . LYS A 1 80 ? 14.152 -0.872 -9.528 1.00 83.62 80 LYS A C 1
ATOM 671 O O . LYS A 1 80 ? 13.262 -1.546 -10.035 1.00 83.62 80 LYS A O 1
ATOM 676 N N . LEU A 1 81 ? 14.231 -0.650 -8.215 1.00 76.75 81 LEU A N 1
ATOM 677 C CA . LEU A 1 81 ? 13.195 -1.097 -7.287 1.00 76.75 81 LEU A CA 1
ATOM 678 C C . LEU A 1 81 ? 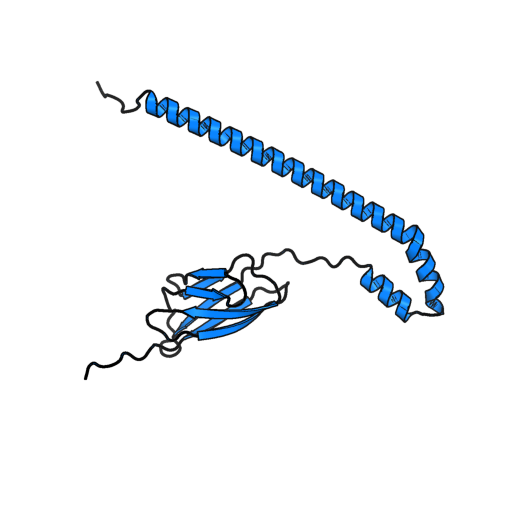11.869 -0.436 -7.668 1.00 76.75 81 LEU A C 1
ATOM 680 O O . LEU A 1 81 ? 11.700 0.780 -7.532 1.00 76.75 81 LEU A O 1
ATOM 684 N N . GLN A 1 82 ? 10.921 -1.234 -8.153 1.00 73.44 82 GLN A N 1
ATOM 685 C CA . GLN A 1 82 ? 9.576 -0.749 -8.395 1.00 73.44 82 GLN A CA 1
ATOM 686 C C . GLN A 1 82 ? 8.929 -0.474 -7.040 1.00 73.44 82 GLN A C 1
ATOM 688 O O . GLN A 1 82 ? 8.681 -1.379 -6.244 1.00 73.44 82 GLN A O 1
ATOM 693 N N . LYS A 1 83 ? 8.661 0.802 -6.762 1.00 63.44 83 LYS A N 1
ATOM 694 C CA . LYS A 1 83 ? 7.875 1.183 -5.595 1.00 63.44 83 LYS A CA 1
ATOM 695 C C . LYS A 1 83 ? 6.447 0.705 -5.832 1.00 63.44 83 LYS A C 1
ATOM 697 O O . LYS A 1 83 ? 5.698 1.336 -6.573 1.00 63.44 83 LYS A O 1
ATOM 702 N N . VAL A 1 84 ? 6.078 -0.418 -5.224 1.00 61.91 84 VAL A N 1
ATOM 703 C CA . VAL A 1 84 ? 4.682 -0.849 -5.193 1.00 61.91 84 VAL A CA 1
ATOM 704 C C . VAL A 1 84 ? 3.926 0.225 -4.415 1.00 61.91 84 VAL A C 1
ATOM 706 O O . VAL A 1 84 ? 4.264 0.514 -3.265 1.00 61.91 84 VAL A O 1
ATOM 709 N N . ASN A 1 85 ? 2.961 0.890 -5.050 1.00 55.78 85 ASN A N 1
ATOM 710 C CA . ASN A 1 85 ? 2.127 1.866 -4.362 1.00 55.78 85 ASN A CA 1
ATOM 711 C C . ASN A 1 85 ? 1.286 1.123 -3.318 1.00 55.78 85 ASN A C 1
ATOM 713 O O . ASN A 1 85 ? 0.223 0.599 -3.626 1.00 55.78 85 ASN A O 1
ATOM 717 N N . THR A 1 86 ? 1.742 1.106 -2.065 1.00 54.09 86 THR A N 1
ATOM 718 C CA . THR A 1 86 ? 1.013 0.561 -0.903 1.00 54.09 86 THR A CA 1
ATOM 719 C C . THR A 1 86 ? -0.121 1.488 -0.454 1.00 54.09 86 THR A C 1
ATOM 721 O O . THR A 1 86 ? -0.505 1.515 0.713 1.00 54.09 86 THR A O 1
ATOM 724 N N . SER A 1 87 ? -0.639 2.320 -1.360 1.00 54.19 87 SER A N 1
ATOM 725 C CA . SER A 1 87 ? -1.861 3.051 -1.084 1.00 54.19 87 SER A CA 1
ATOM 726 C C . SER A 1 87 ? -2.996 2.039 -1.173 1.00 54.19 87 SER A C 1
ATOM 728 O O . SER A 1 87 ? -3.340 1.559 -2.254 1.00 54.19 87 SER A O 1
ATOM 730 N N . HIS A 1 88 ? -3.543 1.689 -0.011 1.00 58.69 88 HIS A N 1
ATOM 731 C CA . HIS A 1 88 ? -4.848 1.058 0.098 1.00 58.69 88 HIS A CA 1
ATOM 732 C C . HIS A 1 88 ? -5.873 2.068 -0.434 1.00 58.69 88 HIS A C 1
ATOM 734 O O . HIS A 1 88 ? -6.382 2.900 0.313 1.00 58.69 88 HIS A O 1
ATOM 740 N N . ILE A 1 89 ? -6.074 2.086 -1.752 1.00 63.22 89 ILE A N 1
ATOM 741 C CA . ILE A 1 89 ? -7.045 2.975 -2.381 1.00 63.22 89 ILE A CA 1
ATOM 742 C C . ILE A 1 89 ? -8.406 2.301 -2.261 1.00 63.22 89 ILE A C 1
ATOM 744 O O . ILE A 1 89 ? -8.614 1.207 -2.785 1.00 63.22 89 ILE A O 1
ATOM 748 N N . ASP A 1 90 ? -9.319 2.965 -1.562 1.00 72.25 90 ASP A N 1
ATOM 749 C CA . ASP A 1 90 ? -10.697 2.511 -1.430 1.00 72.25 90 ASP A CA 1
ATOM 750 C C . ASP A 1 90 ? -11.411 2.592 -2.790 1.00 72.25 90 ASP A C 1
ATOM 752 O O . ASP A 1 90 ? -11.389 3.638 -3.454 1.00 72.25 90 ASP A O 1
ATOM 756 N N . VAL A 1 91 ? -12.082 1.509 -3.193 1.00 77.06 91 VAL A N 1
ATOM 757 C CA . VAL A 1 91 ? -13.024 1.538 -4.323 1.00 77.06 91 VAL A CA 1
ATOM 758 C C . VAL A 1 91 ? -14.351 2.036 -3.792 1.00 77.06 91 VAL A C 1
ATOM 760 O O . VAL A 1 91 ? -14.934 1.425 -2.897 1.00 77.06 91 VAL A O 1
ATOM 763 N N . ARG A 1 92 ? -14.823 3.153 -4.340 1.00 83.69 92 ARG A N 1
ATOM 764 C CA . ARG A 1 92 ? -16.092 3.764 -3.954 1.00 83.69 92 ARG A CA 1
ATOM 765 C C . ARG A 1 92 ? -17.047 3.702 -5.127 1.00 83.69 92 ARG A C 1
ATOM 767 O O . ARG A 1 92 ? -16.642 3.762 -6.285 1.00 83.69 92 ARG A O 1
ATOM 774 N N . GLY A 1 93 ? -18.325 3.606 -4.831 1.00 81.88 93 GLY A N 1
ATOM 775 C CA . GLY A 1 93 ? -19.328 3.729 -5.865 1.00 81.88 93 GLY A CA 1
ATOM 776 C C . GLY A 1 93 ? -20.674 4.108 -5.303 1.00 81.88 93 GLY A C 1
ATOM 777 O O . GLY A 1 93 ? -20.898 4.094 -4.088 1.00 81.88 93 GLY A O 1
ATOM 778 N N . PHE A 1 94 ? -21.548 4.487 -6.218 1.00 84.69 94 PHE A N 1
ATOM 779 C CA . PHE A 1 94 ? -22.921 4.845 -5.935 1.00 84.69 94 PHE A CA 1
ATOM 780 C C . PHE A 1 94 ? -23.844 4.057 -6.858 1.00 84.69 94 PHE A C 1
ATOM 782 O O . PHE A 1 94 ? -23.556 3.876 -8.044 1.00 84.69 94 PHE A O 1
ATOM 789 N N . ILE A 1 95 ? -24.934 3.561 -6.287 1.00 83.44 95 ILE A N 1
ATOM 790 C CA . ILE A 1 95 ? -25.902 2.708 -6.967 1.00 83.44 95 ILE A CA 1
ATOM 791 C C . ILE A 1 95 ? -27.183 3.513 -7.155 1.00 83.44 95 ILE A C 1
ATOM 793 O O . ILE A 1 95 ? -27.726 4.061 -6.191 1.00 83.44 95 ILE A O 1
ATOM 797 N N . VAL A 1 96 ? -27.651 3.596 -8.397 1.00 83.44 96 VAL A N 1
ATOM 798 C CA . VAL A 1 96 ? -28.862 4.325 -8.775 1.00 83.44 96 VAL A CA 1
ATOM 799 C C . VAL A 1 96 ? -29.824 3.435 -9.547 1.00 83.44 96 VAL A C 1
ATOM 801 O O . VAL A 1 96 ? -29.431 2.509 -10.253 1.00 83.44 96 VAL A O 1
ATOM 804 N N . ASP A 1 97 ? -31.099 3.741 -9.406 1.00 81.25 97 ASP A N 1
ATOM 805 C CA . ASP A 1 97 ? -32.175 3.183 -10.207 1.00 81.25 97 ASP A CA 1
ATOM 806 C C . ASP A 1 97 ? -32.143 3.815 -11.609 1.00 81.25 97 ASP A C 1
ATOM 808 O O . ASP A 1 97 ? -32.001 5.033 -11.750 1.00 81.25 97 ASP A O 1
ATOM 812 N N . LYS A 1 98 ? -32.243 2.990 -12.653 1.00 77.69 98 LYS A N 1
ATOM 813 C CA . LYS A 1 98 ? -32.211 3.449 -14.049 1.00 77.69 98 LYS A CA 1
ATOM 814 C C . LYS A 1 98 ? -33.527 4.084 -14.528 1.00 77.69 98 LYS A C 1
ATOM 816 O O . LYS A 1 98 ? -33.486 4.892 -15.451 1.00 77.69 98 LYS A O 1
ATOM 821 N N . GLU A 1 99 ? -34.667 3.766 -13.921 1.00 73.19 99 GLU A N 1
ATOM 822 C CA . GLU A 1 99 ? -35.967 4.382 -14.224 1.00 73.19 99 GLU A CA 1
ATOM 823 C C . GLU A 1 99 ? -36.174 5.696 -13.464 1.00 73.19 99 GLU A C 1
ATOM 825 O O . GLU A 1 99 ? -36.609 6.690 -14.045 1.00 73.19 99 GLU A O 1
ATOM 830 N N . THR A 1 100 ? -35.847 5.725 -12.171 1.00 71.50 100 THR A N 1
ATOM 831 C CA . THR A 1 100 ? -36.134 6.887 -11.309 1.00 71.50 100 THR A CA 1
ATOM 832 C C . THR A 1 100 ? -34.928 7.793 -11.071 1.00 71.50 100 THR A C 1
ATOM 834 O O . THR A 1 100 ? -35.085 8.901 -10.557 1.00 71.50 100 THR A O 1
ATOM 837 N N . GLY A 1 101 ? -33.711 7.337 -11.387 1.00 72.12 101 GLY A N 1
ATOM 838 C CA . GLY A 1 101 ? -32.467 8.039 -11.052 1.00 72.12 101 GLY A CA 1
ATOM 839 C C . GLY A 1 101 ? -32.194 8.131 -9.546 1.00 72.12 101 GLY A C 1
ATOM 840 O O . GLY A 1 101 ? -31.244 8.800 -9.135 1.00 72.12 101 GLY A O 1
ATOM 841 N N . SER A 1 102 ? -33.022 7.491 -8.713 1.00 77.75 102 SER A N 1
ATOM 842 C CA . SER A 1 102 ? -32.930 7.564 -7.256 1.00 77.75 102 SER A CA 1
ATOM 843 C C . SER A 1 102 ? -31.833 6.646 -6.728 1.00 77.75 102 SER A C 1
ATOM 845 O O . SER A 1 102 ? -31.573 5.578 -7.277 1.00 77.75 102 SER A O 1
ATOM 847 N N . ALA A 1 103 ? -31.179 7.055 -5.640 1.00 81.00 103 ALA A N 1
ATOM 848 C CA . ALA A 1 103 ? -30.170 6.230 -4.989 1.00 81.00 103 ALA A CA 1
ATOM 849 C C . ALA A 1 103 ? -30.816 4.977 -4.379 1.00 81.00 103 ALA A C 1
ATOM 851 O O . ALA A 1 103 ? -31.759 5.075 -3.588 1.00 81.00 103 ALA A O 1
ATOM 852 N N . ILE A 1 104 ? -30.285 3.801 -4.715 1.00 79.94 104 ILE A N 1
ATOM 853 C CA . ILE A 1 104 ? -30.801 2.529 -4.207 1.00 79.94 104 ILE A CA 1
ATOM 854 C C . ILE A 1 104 ? -30.213 2.287 -2.824 1.00 79.94 104 ILE A C 1
ATOM 856 O O . ILE A 1 104 ? -29.002 2.161 -2.658 1.00 79.94 104 ILE A O 1
ATOM 860 N N . SER A 1 105 ? -31.077 2.208 -1.818 1.00 78.88 105 SER A N 1
ATOM 861 C CA . SER A 1 105 ? -30.683 1.902 -0.445 1.00 78.88 105 SER A CA 1
ATOM 862 C C . SER A 1 105 ? -30.833 0.406 -0.142 1.00 78.88 105 SER A C 1
ATOM 864 O O . SER A 1 105 ? -31.664 -0.276 -0.737 1.00 78.88 105 SER A O 1
ATOM 866 N N . TYR A 1 106 ? -30.031 -0.095 0.805 1.00 76.25 106 TYR A N 1
ATOM 867 C CA . TYR A 1 106 ? -30.136 -1.446 1.382 1.00 76.25 106 TYR A CA 1
ATOM 868 C C . TYR A 1 106 ? -29.960 -2.620 0.406 1.00 76.25 106 TYR A C 1
ATOM 870 O O . TYR A 1 106 ? -30.910 -3.310 0.053 1.00 76.25 106 TYR A O 1
ATOM 878 N N . GLY A 1 107 ? -28.711 -2.923 0.068 1.00 79.50 107 GLY A N 1
ATOM 879 C CA . GLY A 1 107 ? -28.343 -4.163 -0.613 1.00 79.50 107 GLY A CA 1
ATOM 880 C C . GLY A 1 107 ? -26.909 -4.561 -0.297 1.00 79.50 107 GLY A C 1
ATOM 881 O O . GLY A 1 107 ? -26.276 -3.997 0.606 1.00 79.50 107 GLY A O 1
ATOM 882 N N . GLU A 1 108 ? -26.405 -5.526 -1.044 1.00 84.50 108 GLU A N 1
ATOM 883 C CA . GLU A 1 108 ? -25.097 -6.133 -0.846 1.00 84.50 108 GLU A CA 1
ATOM 884 C C . GLU A 1 108 ? -24.298 -6.081 -2.144 1.00 84.50 108 GLU A C 1
ATOM 886 O O . GLU A 1 108 ? -24.822 -6.328 -3.227 1.00 84.50 108 GLU A O 1
ATOM 891 N N . VAL A 1 109 ? -23.025 -5.711 -2.033 1.00 83.44 109 VAL A N 1
ATOM 892 C CA . VAL A 1 109 ? -22.073 -5.762 -3.138 1.00 83.44 109 VAL A CA 1
ATOM 893 C C . VAL A 1 109 ? -21.011 -6.780 -2.767 1.00 83.44 109 VAL A C 1
ATOM 895 O O . VAL A 1 109 ? -20.285 -6.591 -1.789 1.00 83.44 109 VAL A O 1
ATOM 898 N N . SER A 1 110 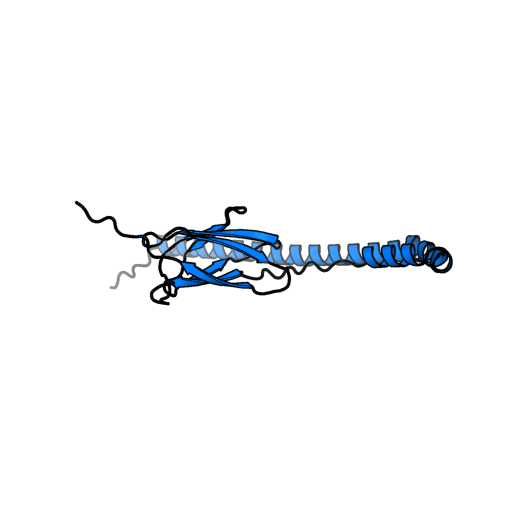? -20.920 -7.848 -3.545 1.00 85.50 110 SER A N 1
ATOM 899 C CA . SER A 1 110 ? -19.914 -8.897 -3.412 1.00 85.50 110 SER A CA 1
ATOM 900 C C . SER A 1 110 ? -18.956 -8.863 -4.600 1.00 85.50 110 SER A C 1
ATOM 902 O O . SER A 1 110 ? -19.327 -8.499 -5.716 1.00 85.50 110 SER A O 1
ATOM 904 N N . VAL A 1 111 ? -17.693 -9.199 -4.363 1.00 84.56 111 VAL A N 1
ATOM 905 C CA . VAL A 1 111 ? -16.712 -9.435 -5.427 1.00 84.56 111 VAL A CA 1
ATOM 906 C C . VAL A 1 111 ? -16.735 -10.931 -5.736 1.00 84.56 111 VAL A C 1
ATOM 908 O O . VAL A 1 111 ? -16.787 -11.742 -4.820 1.00 84.56 111 VAL A O 1
ATOM 911 N N . VAL A 1 112 ? -16.738 -11.323 -7.008 1.00 83.44 112 VAL A N 1
ATOM 912 C CA . VAL A 1 112 ? -16.829 -12.750 -7.372 1.00 83.44 112 VAL A CA 1
ATOM 913 C C . VAL A 1 112 ? -15.493 -13.470 -7.160 1.00 83.44 112 VAL A C 1
ATOM 915 O O . VAL A 1 112 ? -15.487 -14.606 -6.695 1.00 83.44 112 VAL A O 1
ATOM 918 N N . GLU A 1 113 ? -14.357 -12.830 -7.470 1.00 76.50 113 GLU A N 1
ATOM 919 C CA . GLU A 1 113 ? -13.038 -13.476 -7.333 1.00 76.50 113 GLU A CA 1
ATOM 920 C C . GLU A 1 113 ? -12.439 -13.407 -5.921 1.00 76.50 113 GLU A C 1
ATOM 922 O O . GLU A 1 113 ? -11.569 -14.206 -5.584 1.00 76.50 113 GLU A O 1
ATOM 927 N N . ASN A 1 114 ? -12.873 -12.458 -5.092 1.00 72.19 114 ASN A N 1
ATOM 928 C CA . ASN A 1 114 ? -12.421 -12.308 -3.711 1.00 72.19 114 ASN A CA 1
ATOM 929 C C . ASN A 1 114 ? -13.649 -12.370 -2.809 1.00 72.19 114 ASN A C 1
ATOM 931 O O . ASN A 1 114 ? -14.619 -11.697 -3.114 1.00 72.19 114 ASN A O 1
ATOM 935 N N . ASP A 1 115 ? -13.608 -13.081 -1.680 1.00 74.94 115 ASP A N 1
ATOM 936 C CA . ASP A 1 115 ? -14.711 -13.157 -0.695 1.00 74.94 115 ASP A CA 1
ATOM 937 C C . ASP A 1 115 ? -14.918 -11.819 0.071 1.00 74.94 115 ASP A C 1
ATOM 939 O O . ASP A 1 115 ? -15.070 -11.742 1.287 1.00 74.94 115 ASP A O 1
ATOM 943 N N . MET A 1 116 ? -14.820 -10.699 -0.646 1.00 80.12 116 MET A N 1
ATOM 944 C CA . MET A 1 116 ? -15.004 -9.343 -0.170 1.00 80.12 116 MET A CA 1
ATOM 945 C C . MET A 1 116 ? -16.448 -8.936 -0.419 1.00 80.12 116 MET A C 1
ATOM 947 O O . MET A 1 116 ? -16.931 -8.929 -1.551 1.00 80.12 116 MET A O 1
ATOM 951 N N . GLN A 1 117 ? -17.116 -8.539 0.655 1.00 84.06 117 GLN A N 1
ATOM 952 C CA . GLN A 1 117 ? -18.524 -8.172 0.645 1.00 84.06 117 GLN A CA 1
ATOM 953 C C . GLN A 1 117 ? -18.684 -6.846 1.391 1.00 84.06 117 GLN A C 1
ATOM 955 O O . GLN A 1 117 ? -18.037 -6.608 2.415 1.00 84.06 117 GLN A O 1
ATOM 960 N N . THR A 1 118 ? -19.512 -5.947 0.870 1.00 84.56 118 THR A N 1
ATOM 961 C CA . THR A 1 118 ? -19.826 -4.668 1.513 1.00 84.56 118 THR A CA 1
ATOM 962 C C . THR A 1 118 ? -21.309 -4.363 1.378 1.00 84.56 118 THR A C 1
ATOM 964 O O . THR A 1 118 ? -21.963 -4.752 0.412 1.00 84.56 118 THR A O 1
ATOM 967 N N . LYS A 1 119 ? -21.859 -3.649 2.359 1.00 85.94 119 LYS A N 1
ATOM 968 C CA . LYS A 1 119 ? -23.277 -3.282 2.374 1.00 85.94 119 LYS A CA 1
ATOM 969 C C . LYS A 1 119 ? -23.475 -1.894 1.785 1.00 85.94 119 LYS A C 1
ATOM 971 O O . LYS A 1 119 ? -22.680 -0.984 2.028 1.00 85.94 119 LYS A O 1
ATOM 976 N N . ILE A 1 120 ? -24.571 -1.722 1.056 1.00 85.31 120 ILE A N 1
ATOM 977 C CA . ILE A 1 120 ? -24.965 -0.432 0.494 1.00 85.31 120 ILE A CA 1
ATOM 978 C C . ILE A 1 120 ? -25.519 0.448 1.618 1.00 85.31 120 ILE A C 1
ATOM 980 O O . ILE A 1 120 ? -26.417 0.059 2.370 1.00 85.31 120 ILE A O 1
ATOM 984 N N . THR A 1 121 ? -24.987 1.660 1.729 1.00 84.56 121 THR A N 1
ATOM 985 C CA . THR A 1 121 ? -25.430 2.663 2.703 1.00 84.56 121 THR A CA 1
ATOM 986 C C . THR A 1 121 ? -26.822 3.190 2.331 1.00 84.56 121 THR A C 1
ATOM 988 O O . THR A 1 121 ? -27.237 3.125 1.178 1.00 84.56 121 THR A O 1
ATOM 991 N N . LYS A 1 122 ? -27.539 3.812 3.275 1.00 79.62 122 LYS A N 1
ATOM 992 C CA . LYS A 1 122 ? -28.850 4.451 3.026 1.00 79.62 122 LYS A CA 1
ATOM 993 C C . LYS A 1 122 ? -28.854 5.477 1.883 1.00 79.62 122 LYS A C 1
ATOM 995 O O . LYS A 1 122 ? -29.888 5.702 1.276 1.00 79.62 122 LYS A O 1
ATOM 1000 N N . ASN A 1 123 ? -27.697 6.062 1.584 1.00 78.25 123 ASN A N 1
ATOM 1001 C CA . ASN A 1 123 ? -27.522 7.050 0.520 1.00 78.25 123 ASN A CA 1
ATOM 1002 C C . ASN A 1 123 ? -27.094 6.418 -0.824 1.00 78.25 123 ASN A C 1
ATOM 1004 O O . ASN A 1 123 ? -26.662 7.139 -1.715 1.00 78.25 123 ASN A O 1
ATOM 1008 N N . GLY A 1 124 ? -27.123 5.086 -0.947 1.00 78.75 124 GLY A N 1
ATOM 1009 C CA . GLY A 1 124 ? -26.715 4.353 -2.152 1.00 78.75 124 GLY A CA 1
ATOM 1010 C C . GLY A 1 124 ? -25.210 4.214 -2.360 1.00 78.75 124 GLY A C 1
ATOM 1011 O O . GLY A 1 124 ? -24.780 3.756 -3.412 1.00 78.75 124 GLY A O 1
ATOM 1012 N N . TYR A 1 125 ? -24.397 4.586 -1.368 1.00 84.88 125 TYR A N 1
ATOM 1013 C CA . TYR A 1 125 ? -22.940 4.474 -1.445 1.00 84.88 125 TYR A CA 1
ATOM 1014 C C . TYR A 1 125 ? -22.438 3.123 -0.941 1.00 84.88 125 TYR A C 1
ATOM 1016 O O . TYR A 1 125 ? -22.865 2.652 0.118 1.00 84.88 125 TYR A O 1
ATOM 1024 N N . PHE A 1 126 ? -21.456 2.568 -1.644 1.00 84.81 126 PHE A N 1
ATOM 1025 C CA . PHE A 1 126 ? -20.654 1.436 -1.194 1.00 84.81 126 PHE A CA 1
ATOM 1026 C C . PHE A 1 126 ? -19.164 1.793 -1.225 1.00 84.81 126 PHE A C 1
ATOM 1028 O O . PHE A 1 126 ? -18.718 2.628 -2.018 1.00 84.81 126 PHE A O 1
ATOM 1035 N N . SER A 1 127 ? -18.393 1.183 -0.325 1.00 82.88 127 SER A N 1
ATOM 1036 C CA . SER A 1 127 ? -16.940 1.338 -0.277 1.00 82.88 127 SER A CA 1
ATOM 1037 C C . SER A 1 127 ? -16.281 0.011 0.076 1.00 82.88 127 SER A C 1
ATOM 1039 O O . SER A 1 127 ? -16.663 -0.632 1.060 1.00 82.88 127 SER A O 1
ATOM 1041 N N . PHE A 1 128 ? -15.286 -0.379 -0.715 1.00 83.19 128 PHE A N 1
ATOM 1042 C CA . PHE A 1 128 ? -14.381 -1.480 -0.419 1.00 83.19 128 PHE A CA 1
ATOM 1043 C C . PHE A 1 128 ? -13.046 -0.916 0.041 1.00 83.19 128 PHE A C 1
ATOM 1045 O O . PHE A 1 128 ? -12.338 -0.261 -0.726 1.00 83.19 128 PHE A O 1
ATOM 1052 N N . LYS A 1 129 ? -12.698 -1.198 1.297 1.00 73.81 129 LYS A N 1
ATOM 1053 C CA . LYS A 1 129 ? -11.377 -0.876 1.833 1.00 73.81 129 LYS A CA 1
ATOM 1054 C C . LYS A 1 129 ? -10.366 -1.907 1.363 1.00 73.81 129 LYS A C 1
ATOM 1056 O O . LYS A 1 129 ? -10.674 -3.096 1.357 1.00 73.81 129 LYS A O 1
ATOM 1061 N N . ASN A 1 130 ? -9.153 -1.451 1.054 1.00 72.31 130 ASN A N 1
ATOM 1062 C CA . ASN A 1 130 ? -8.037 -2.318 0.665 1.00 72.31 130 ASN A CA 1
ATOM 1063 C C . ASN A 1 130 ? -8.345 -3.205 -0.561 1.00 72.31 130 ASN A C 1
ATOM 1065 O O . ASN A 1 130 ? -8.192 -4.423 -0.514 1.00 72.31 130 ASN A O 1
ATOM 1069 N N . PHE A 1 131 ? -8.807 -2.595 -1.653 1.00 73.75 131 PHE A N 1
ATOM 1070 C CA . PHE A 1 131 ? -9.122 -3.334 -2.872 1.00 73.75 131 PHE A CA 1
ATOM 1071 C C . PHE A 1 131 ? -7.843 -3.618 -3.698 1.00 73.75 131 PHE A C 1
ATOM 1073 O O . PHE A 1 131 ? -7.106 -2.669 -4.001 1.00 73.75 131 PHE A O 1
ATOM 1080 N N . PRO A 1 132 ? -7.549 -4.884 -4.058 1.00 70.69 132 PRO A N 1
ATOM 1081 C CA . PRO A 1 132 ? -6.357 -5.245 -4.831 1.00 70.69 132 PRO A CA 1
ATOM 1082 C C . PRO A 1 132 ? -6.377 -4.649 -6.246 1.00 70.69 132 PRO A C 1
ATOM 1084 O O . PRO A 1 132 ? -7.422 -4.281 -6.779 1.00 70.69 132 PRO A O 1
ATOM 1087 N N . ASP A 1 133 ? -5.207 -4.472 -6.857 1.00 75.62 133 ASP A N 1
ATOM 1088 C CA . ASP A 1 133 ? -5.097 -4.146 -8.281 1.00 75.62 133 ASP A CA 1
ATOM 1089 C C . ASP A 1 133 ? -5.369 -5.370 -9.159 1.00 75.62 133 ASP A C 1
ATOM 1091 O O . ASP A 1 133 ? -5.029 -6.495 -8.803 1.00 75.62 133 ASP A O 1
ATOM 1095 N N . GLY A 1 134 ? -6.040 -5.142 -10.288 1.00 74.62 134 GLY A N 1
ATOM 1096 C CA . GLY A 1 134 ? -6.517 -6.214 -11.156 1.00 74.62 134 GLY A CA 1
ATOM 1097 C C . GLY A 1 134 ? -7.859 -5.912 -11.817 1.00 74.62 134 GLY A C 1
ATOM 1098 O O . GLY A 1 134 ? -8.429 -4.824 -11.679 1.00 74.62 134 GLY A O 1
ATOM 1099 N N . GLU A 1 135 ? -8.338 -6.893 -12.569 1.00 81.38 135 GLU A N 1
ATOM 1100 C CA . GLU A 1 135 ? -9.684 -6.936 -13.130 1.00 81.38 135 GLU A CA 1
ATOM 1101 C C . GLU A 1 135 ? -10.548 -7.799 -12.216 1.00 81.38 135 GLU A C 1
ATOM 1103 O O . GLU A 1 135 ? -10.146 -8.906 -11.870 1.00 81.38 135 GLU A O 1
ATOM 1108 N N . PHE A 1 136 ? -11.688 -7.258 -11.790 1.00 83.12 136 PHE A N 1
ATOM 1109 C CA . PHE A 1 136 ? -12.587 -7.923 -10.857 1.00 83.12 136 PHE A CA 1
ATOM 1110 C C . PHE A 1 136 ? -14.037 -7.765 -11.282 1.00 83.12 136 PHE A C 1
ATOM 1112 O O . PHE A 1 136 ? -14.412 -6.748 -11.871 1.00 83.12 136 PHE A O 1
ATOM 1119 N N . THR A 1 137 ? -14.876 -8.726 -10.917 1.00 84.44 137 THR A N 1
ATOM 1120 C CA . THR A 1 137 ? -16.321 -8.661 -11.165 1.00 84.44 137 THR A CA 1
ATOM 1121 C C . THR A 1 137 ? -17.074 -8.364 -9.872 1.00 84.44 137 THR A C 1
ATOM 1123 O O . THR A 1 137 ? -17.030 -9.141 -8.919 1.00 84.4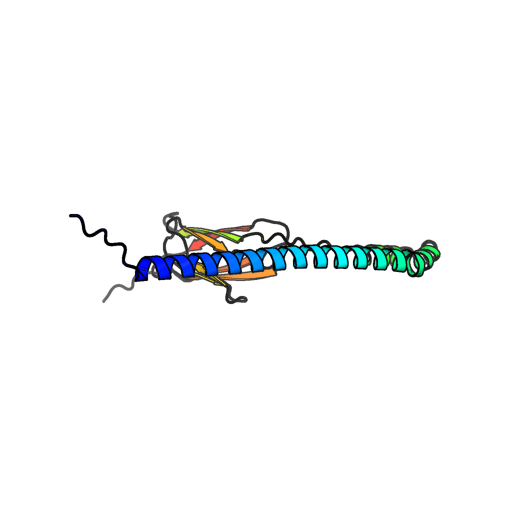4 137 THR A O 1
ATOM 1126 N N . LEU A 1 138 ? -17.781 -7.232 -9.839 1.00 84.62 138 LEU A N 1
ATOM 1127 C CA . LEU A 1 138 ? -18.695 -6.858 -8.762 1.00 84.62 138 LEU A CA 1
ATOM 1128 C C . LEU A 1 138 ? -20.092 -7.397 -9.058 1.00 84.62 138 LEU A C 1
ATOM 1130 O O . LEU A 1 138 ? -20.643 -7.140 -10.126 1.00 84.62 138 LEU A O 1
ATOM 1134 N N . LYS A 1 139 ? -20.685 -8.083 -8.090 1.00 85.94 139 LYS A N 1
ATOM 1135 C CA . LYS A 1 139 ? -22.073 -8.530 -8.087 1.00 85.94 139 LYS A CA 1
ATOM 1136 C C . LYS A 1 139 ? -22.849 -7.679 -7.086 1.00 85.94 139 LYS A C 1
ATOM 1138 O O . LYS A 1 139 ? -22.490 -7.613 -5.913 1.00 85.94 139 LYS A O 1
ATOM 1143 N N . VAL A 1 140 ? -23.894 -7.005 -7.552 1.00 84.44 140 VAL A N 1
ATOM 1144 C CA . VAL A 1 140 ? -24.758 -6.160 -6.720 1.00 84.44 140 VAL A CA 1
ATOM 1145 C C . VAL A 1 140 ? -26.116 -6.830 -6.580 1.00 84.44 140 VAL A C 1
ATOM 1147 O O . VAL A 1 140 ? -26.773 -7.111 -7.580 1.00 84.44 140 VAL A O 1
ATOM 1150 N N . GLU A 1 141 ? -26.539 -7.068 -5.343 1.00 83.19 141 GLU A N 1
ATOM 1151 C CA . GLU A 1 141 ? -27.796 -7.729 -4.999 1.00 83.19 141 GLU A CA 1
ATOM 1152 C C . GLU A 1 141 ? -28.671 -6.820 -4.132 1.00 83.19 141 GLU A C 1
ATOM 1154 O O . GLU A 1 141 ? -28.212 -6.189 -3.175 1.00 83.19 141 GLU A O 1
ATOM 1159 N N . ASN A 1 142 ? -29.957 -6.754 -4.470 1.00 83.94 142 ASN A N 1
ATOM 1160 C CA . ASN A 1 142 ? -30.973 -6.045 -3.704 1.00 83.94 142 ASN A CA 1
ATOM 1161 C C . ASN A 1 142 ? -32.295 -6.819 -3.797 1.00 83.94 142 ASN A C 1
ATOM 1163 O O . ASN A 1 142 ? -32.559 -7.469 -4.798 1.00 83.94 142 ASN A O 1
ATOM 1167 N N . ILE A 1 143 ? -33.132 -6.741 -2.766 1.00 78.88 143 ILE A N 1
ATOM 1168 C CA . ILE A 1 143 ? -34.413 -7.461 -2.702 1.00 78.88 143 ILE A CA 1
ATOM 1169 C C . ILE A 1 143 ? -35.417 -6.939 -3.747 1.00 78.88 143 ILE A C 1
ATOM 1171 O O . ILE A 1 143 ? -36.256 -7.698 -4.216 1.00 78.88 143 ILE A O 1
ATOM 1175 N N . ASN A 1 144 ? -35.341 -5.652 -4.108 1.00 77.25 144 ASN A N 1
ATOM 1176 C CA . ASN A 1 144 ? -36.306 -5.001 -5.006 1.00 77.25 144 ASN A CA 1
ATOM 1177 C C . ASN A 1 144 ? -35.790 -4.819 -6.449 1.00 77.25 144 ASN A C 1
ATOM 1179 O O . ASN A 1 144 ? -36.487 -4.231 -7.275 1.00 77.25 144 ASN A O 1
ATOM 1183 N N . TYR A 1 145 ? -34.567 -5.264 -6.752 1.00 79.94 145 TYR A N 1
ATOM 1184 C CA . TYR A 1 145 ? -33.899 -5.011 -8.033 1.00 79.94 145 TYR A CA 1
ATOM 1185 C C . TYR A 1 145 ? -33.225 -6.272 -8.561 1.00 79.94 145 TYR A C 1
ATOM 1187 O O . TYR A 1 145 ? -32.791 -7.123 -7.789 1.00 79.94 145 TYR A O 1
ATOM 1195 N N . GLU A 1 146 ? -33.082 -6.362 -9.880 1.00 80.38 146 GLU A N 1
ATOM 1196 C CA . GLU A 1 146 ? -32.351 -7.458 -10.509 1.00 80.38 146 GLU A CA 1
ATOM 1197 C C . GLU A 1 146 ? -30.858 -7.413 -10.159 1.00 80.38 146 GLU A C 1
ATOM 1199 O O . GLU A 1 146 ? -30.239 -6.348 -10.105 1.00 80.38 146 GLU A O 1
ATOM 1204 N N . THR A 1 147 ? -30.265 -8.587 -9.938 1.00 83.38 147 THR A N 1
ATOM 1205 C CA . THR A 1 147 ? -28.832 -8.726 -9.675 1.00 83.38 147 THR A CA 1
ATOM 1206 C C . THR A 1 147 ? -28.012 -8.274 -10.882 1.00 83.38 147 THR A C 1
ATOM 1208 O O . THR A 1 147 ? -28.064 -8.897 -11.942 1.00 83.38 147 THR A O 1
ATOM 1211 N N . THR A 1 148 ? -27.179 -7.249 -10.705 1.00 80.25 148 THR A N 1
ATOM 1212 C CA . THR A 1 148 ? -26.301 -6.734 -11.768 1.00 80.25 148 THR A CA 1
ATOM 1213 C C . THR A 1 148 ? -24.856 -7.160 -11.525 1.00 80.25 148 THR A C 1
ATOM 1215 O O . THR A 1 148 ? -24.345 -7.042 -10.409 1.00 80.25 148 THR A O 1
ATOM 1218 N N . MET A 1 149 ? -24.175 -7.615 -12.581 1.00 83.44 149 MET A N 1
ATOM 1219 C CA . MET A 1 149 ? -22.737 -7.900 -12.570 1.00 83.44 149 MET A CA 1
ATOM 1220 C C . MET A 1 149 ? -21.974 -6.846 -13.375 1.00 83.44 149 MET A C 1
ATOM 1222 O O . MET A 1 149 ? -22.347 -6.539 -14.506 1.00 83.44 149 MET A O 1
ATOM 1226 N N . ILE A 1 150 ? -20.908 -6.288 -12.801 1.00 82.06 150 ILE A N 1
ATOM 1227 C CA . ILE A 1 150 ? -20.092 -5.236 -13.417 1.00 82.06 150 ILE A CA 1
ATOM 1228 C C . ILE A 1 150 ? -18.621 -5.600 -13.305 1.00 82.06 150 ILE A C 1
ATOM 1230 O O . ILE A 1 150 ? -18.095 -5.778 -12.209 1.00 82.06 150 ILE A O 1
ATOM 1234 N N . THR A 1 151 ? -17.936 -5.637 -14.443 1.00 83.19 151 THR A N 1
ATOM 1235 C CA . THR A 1 151 ? -16.484 -5.798 -14.486 1.00 83.19 151 THR A CA 1
ATOM 1236 C C . THR A 1 151 ? -15.803 -4.453 -14.256 1.00 83.19 151 THR A C 1
ATOM 1238 O O . THR A 1 151 ? -16.082 -3.468 -14.942 1.00 83.19 151 THR A O 1
ATOM 1241 N N . ILE A 1 152 ? -14.893 -4.407 -13.289 1.00 79.88 152 ILE A N 1
ATOM 1242 C CA . ILE A 1 152 ? -14.105 -3.231 -12.935 1.00 79.88 152 ILE A CA 1
ATOM 1243 C C . ILE A 1 152 ? -12.623 -3.530 -13.131 1.00 79.88 152 ILE A C 1
ATOM 1245 O O . ILE A 1 152 ? -12.137 -4.607 -12.800 1.00 79.88 152 ILE A O 1
ATOM 1249 N N . ARG A 1 153 ? -11.881 -2.557 -13.662 1.00 77.50 153 ARG A N 1
ATOM 1250 C CA . ARG A 1 153 ? -10.425 -2.643 -13.815 1.00 77.50 153 ARG A CA 1
ATOM 1251 C C . ARG A 1 153 ? -9.781 -1.587 -12.944 1.00 77.50 153 ARG A C 1
ATOM 1253 O O . ARG A 1 153 ? -9.996 -0.393 -13.155 1.00 77.50 153 ARG A O 1
ATOM 1260 N N . ARG A 1 154 ? -9.003 -2.022 -11.956 1.00 71.44 154 ARG A N 1
ATOM 1261 C CA . ARG A 1 154 ? -8.339 -1.129 -11.008 1.00 71.44 154 ARG A CA 1
ATOM 1262 C C . ARG A 1 154 ? -6.836 -1.127 -11.247 1.00 71.44 154 ARG A C 1
ATOM 1264 O O . ARG A 1 154 ? -6.161 -2.134 -11.052 1.00 71.44 154 ARG A O 1
ATOM 1271 N N . TYR A 1 155 ? -6.315 0.048 -11.596 1.00 70.38 155 TYR A N 1
ATOM 1272 C CA . TYR A 1 155 ? -4.881 0.327 -11.649 1.00 70.38 155 TYR A CA 1
ATOM 1273 C C . TYR A 1 155 ? -4.406 0.895 -10.302 1.00 70.38 155 TYR A C 1
ATOM 1275 O O . TYR A 1 155 ? -5.124 1.653 -9.647 1.00 70.38 155 TYR A O 1
ATOM 1283 N N . SER A 1 156 ? -3.183 0.555 -9.886 1.00 58.81 156 SER A N 1
ATOM 1284 C CA . SER A 1 156 ? -2.645 0.805 -8.534 1.00 58.81 156 SER A CA 1
ATOM 1285 C C . SER A 1 156 ? -2.602 2.274 -8.072 1.00 58.81 156 SER A C 1
ATOM 1287 O O . SER A 1 156 ? -2.371 2.527 -6.891 1.00 58.81 156 SER A O 1
ATOM 1289 N N . ASN A 1 157 ? -2.845 3.248 -8.958 1.00 59.72 157 ASN A N 1
ATOM 1290 C CA . ASN A 1 157 ? -2.654 4.678 -8.695 1.00 59.72 157 ASN A CA 1
ATOM 1291 C C . ASN A 1 157 ? -3.910 5.557 -8.898 1.00 59.72 157 ASN A C 1
ATOM 1293 O O . ASN A 1 157 ? -3.778 6.770 -9.054 1.00 59.72 157 ASN A O 1
ATOM 1297 N N . GLN A 1 158 ? -5.122 4.991 -8.952 1.00 62.69 158 GLN A N 1
ATOM 1298 C CA . GLN A 1 158 ? -6.347 5.777 -9.179 1.00 62.69 158 GLN A CA 1
ATOM 1299 C C . GLN A 1 158 ? -7.482 5.393 -8.225 1.00 62.69 158 GLN A C 1
ATOM 1301 O O . GLN A 1 158 ? -7.748 4.211 -8.007 1.00 62.69 158 GLN A O 1
ATOM 1306 N N . TYR A 1 159 ? -8.169 6.408 -7.684 1.00 63.97 159 TYR A N 1
ATOM 1307 C CA . TYR A 1 159 ? -9.472 6.226 -7.043 1.00 63.97 159 TYR A CA 1
ATOM 1308 C C . TYR A 1 159 ? -10.489 5.872 -8.121 1.00 63.97 159 TYR A C 1
ATOM 1310 O O . TYR A 1 159 ? -10.731 6.671 -9.025 1.00 63.97 159 TYR A O 1
ATOM 1318 N N . LEU A 1 160 ? -11.098 4.696 -8.008 1.00 68.06 160 LEU A N 1
ATOM 1319 C CA . LEU A 1 160 ? -12.189 4.307 -8.886 1.00 68.06 160 LEU A CA 1
ATOM 1320 C C . LEU A 1 160 ? -13.506 4.703 -8.215 1.00 68.06 160 LEU A C 1
ATOM 1322 O O . LEU A 1 160 ? -13.807 4.222 -7.121 1.00 68.06 160 LEU A O 1
ATOM 1326 N N . ASN A 1 161 ? -14.243 5.616 -8.851 1.00 72.81 161 ASN A N 1
ATOM 1327 C CA . ASN A 1 161 ? -15.605 5.963 -8.461 1.00 72.81 161 ASN A CA 1
ATOM 1328 C C . ASN A 1 161 ? -16.570 5.367 -9.487 1.00 72.81 161 ASN A C 1
ATOM 1330 O O . ASN A 1 161 ? -16.562 5.782 -10.646 1.00 72.81 161 ASN A O 1
ATOM 1334 N N . ILE A 1 162 ? -17.361 4.380 -9.080 1.00 78.88 162 ILE A N 1
ATOM 1335 C CA . ILE A 1 162 ? -18.211 3.607 -9.992 1.00 78.88 162 ILE A CA 1
ATOM 1336 C C . ILE A 1 162 ? -19.657 4.067 -9.842 1.00 78.88 162 ILE A C 1
ATOM 1338 O O . ILE A 1 162 ? -20.194 4.085 -8.735 1.00 78.88 162 ILE A O 1
ATOM 1342 N N . LYS A 1 163 ? -20.296 4.396 -10.965 1.00 79.62 163 LYS A N 1
ATOM 1343 C CA . LYS A 1 163 ? -21.752 4.501 -11.049 1.00 79.62 163 LYS A CA 1
ATOM 1344 C C . LYS A 1 163 ? -22.304 3.142 -11.455 1.00 79.62 163 LYS A C 1
ATOM 1346 O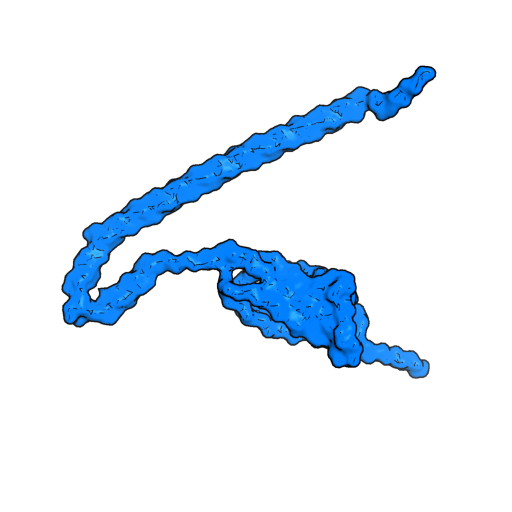 O . LYS A 1 163 ? -21.933 2.635 -12.510 1.00 79.62 163 LYS A O 1
ATOM 1351 N N . VAL A 1 164 ? -23.178 2.575 -10.637 1.00 80.38 164 VAL A N 1
ATOM 1352 C CA . VAL A 1 164 ? -23.886 1.330 -10.944 1.00 80.38 164 VAL A CA 1
ATOM 1353 C C . VAL A 1 164 ? -25.358 1.650 -11.138 1.00 80.38 164 VAL A C 1
ATOM 1355 O O . VAL A 1 164 ? -25.960 2.297 -10.287 1.00 80.38 164 VAL A O 1
ATOM 1358 N N . GLU A 1 165 ? -25.931 1.198 -12.247 1.00 80.69 165 GLU A N 1
ATOM 1359 C CA . GLU A 1 165 ? -27.354 1.356 -12.536 1.00 80.69 165 GLU A CA 1
ATOM 1360 C C . GLU A 1 165 ? -28.043 -0.010 -12.431 1.00 80.69 165 GLU A C 1
ATOM 1362 O O . GLU A 1 165 ? -27.571 -0.982 -13.026 1.00 80.69 165 GLU A O 1
ATOM 1367 N N . MET A 1 166 ? -29.129 -0.104 -11.661 1.00 78.56 166 MET A N 1
ATOM 1368 C CA . MET A 1 166 ? -29.919 -1.338 -11.528 1.00 78.56 166 MET A CA 1
ATOM 1369 C C . MET A 1 166 ? -31.323 -1.162 -12.107 1.00 78.56 166 MET A C 1
ATOM 1371 O O . MET A 1 166 ? -31.862 -0.052 -12.164 1.00 78.56 166 MET A O 1
ATOM 1375 N N . GLN A 1 167 ? -31.912 -2.276 -12.545 1.00 79.06 167 GLN A N 1
ATOM 1376 C CA . GLN A 1 167 ? -33.295 -2.339 -13.010 1.00 79.06 167 GLN A CA 1
ATOM 1377 C C . GLN A 1 167 ? -34.190 -2.904 -11.901 1.00 79.06 167 GLN A C 1
ATOM 1379 O O . GLN A 1 167 ? -33.787 -3.868 -11.243 1.00 79.06 167 GLN A O 1
ATOM 1384 N N . PRO A 1 168 ? -35.362 -2.296 -11.644 1.00 75.19 168 PRO A N 1
ATOM 1385 C CA . PRO A 1 168 ? -36.292 -2.814 -10.652 1.00 75.19 168 PRO A CA 1
ATOM 1386 C C . PRO A 1 168 ? -36.808 -4.184 -11.091 1.00 75.19 168 PRO A C 1
ATOM 1388 O O . PRO A 1 168 ? -37.086 -4.412 -12.269 1.00 75.19 168 PRO A O 1
ATOM 1391 N N . GLN A 1 169 ? -36.921 -5.106 -10.140 1.00 71.62 169 GLN A N 1
ATOM 1392 C CA . GLN A 1 169 ? -37.416 -6.445 -10.428 1.00 71.62 169 GLN A CA 1
ATOM 1393 C C . GLN A 1 169 ? -38.935 -6.377 -10.675 1.00 71.62 169 GLN A C 1
ATOM 1395 O O . GLN A 1 169 ? -39.655 -5.826 -9.837 1.00 71.62 169 GLN A O 1
ATOM 1400 N N . PRO A 1 170 ? -39.463 -6.928 -11.786 1.00 63.50 170 PRO A N 1
ATOM 1401 C CA . PRO A 1 170 ? -40.898 -6.901 -12.041 1.00 63.50 170 PRO A CA 1
ATOM 1402 C C . PRO A 1 170 ? -41.638 -7.748 -10.997 1.00 63.50 170 PRO A C 1
ATOM 1404 O O . PRO A 1 170 ? -41.374 -8.941 -10.840 1.00 63.50 170 PRO A O 1
ATOM 1407 N N . LEU A 1 171 ? -42.584 -7.133 -10.280 1.00 59.81 171 LEU A N 1
ATOM 1408 C CA . LEU A 1 171 ? -43.468 -7.838 -9.350 1.00 59.81 171 LEU A CA 1
ATOM 1409 C C . LEU A 1 171 ? -44.400 -8.779 -10.143 1.00 59.81 171 LEU A C 1
ATOM 1411 O O . LEU A 1 171 ? -45.147 -8.304 -11.008 1.00 59.81 171 LEU A O 1
ATOM 1415 N N . PRO A 1 172 ? -44.410 -10.099 -9.872 1.00 60.09 172 PRO A N 1
ATOM 1416 C CA . PRO A 1 172 ? -45.405 -10.984 -10.458 1.00 60.09 172 PRO A CA 1
ATOM 1417 C C . PRO A 1 172 ? -46.778 -10.645 -9.873 1.00 60.09 172 PRO A C 1
ATOM 1419 O O . PRO A 1 172 ? -46.968 -10.617 -8.657 1.00 60.09 172 PRO A O 1
ATOM 1422 N N . HIS A 1 173 ? -47.737 -10.371 -10.753 1.00 49.75 173 HIS A N 1
ATOM 1423 C CA . HIS A 1 173 ? -49.124 -10.163 -10.361 1.00 49.75 173 HIS A CA 1
ATOM 1424 C C . HIS A 1 173 ? -49.713 -11.539 -10.005 1.00 49.75 173 HIS A C 1
ATOM 1426 O O . HIS A 1 173 ? -49.578 -12.458 -10.819 1.00 49.75 173 HIS A O 1
ATOM 1432 N N . PRO A 1 174 ? -50.330 -11.736 -8.824 1.00 59.06 174 PRO A N 1
ATOM 1433 C CA . PRO A 1 174 ? -51.112 -12.942 -8.586 1.00 59.06 174 PRO A CA 1
ATOM 1434 C C . PRO A 1 174 ? -52.287 -12.954 -9.573 1.00 59.06 174 PRO A C 1
ATOM 1436 O O . PRO A 1 174 ? -52.990 -11.950 -9.704 1.00 59.06 174 PRO A O 1
ATOM 1439 N N . ALA A 1 175 ? -52.416 -14.062 -10.306 1.00 56.00 175 ALA A N 1
ATOM 1440 C CA . ALA A 1 175 ? -53.494 -14.311 -11.262 1.00 56.00 175 ALA A CA 1
ATOM 1441 C C . ALA A 1 175 ? -54.861 -14.431 -10.574 1.00 56.00 175 ALA A C 1
ATOM 1443 O O . ALA A 1 175 ? -54.898 -14.918 -9.419 1.00 56.00 175 ALA A O 1
#